Protein AF-A0A453BMF2-F1 (afdb_monomer)

Solvent-accessible surface area (backbone atoms only — not comparable to full-atom values): 14499 Å² total; per-re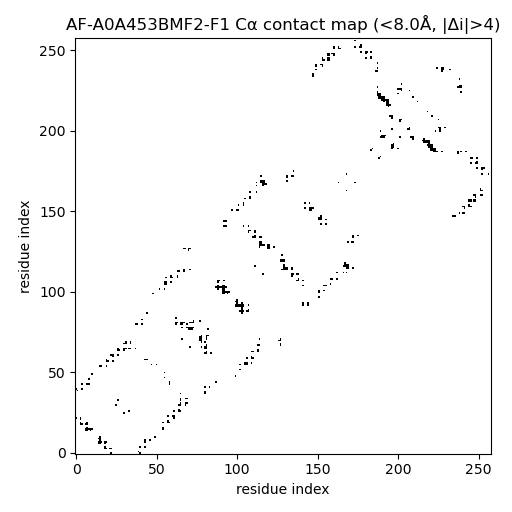sidue (Å²): 107,72,69,42,54,53,34,48,68,62,77,45,68,69,50,21,47,52,30,44,55,53,46,39,53,46,32,75,75,42,25,71,78,41,54,89,50,40,80,69,56,55,61,56,66,78,49,54,88,76,50,54,71,72,50,46,54,48,51,43,47,36,50,42,42,41,12,45,59,56,31,64,40,90,57,103,85,36,24,67,61,35,51,52,52,50,52,53,27,54,54,20,34,68,36,89,51,63,74,41,23,50,53,9,49,57,39,46,53,50,45,30,53,64,33,22,27,54,65,42,69,80,80,48,61,92,72,45,59,57,42,49,68,61,28,50,53,54,48,53,52,49,50,68,62,15,74,71,40,69,68,58,35,31,53,48,29,46,52,50,33,53,48,60,76,74,44,64,58,36,65,73,59,54,53,54,51,45,64,70,50,61,57,47,57,80,66,44,45,39,66,30,60,82,44,36,79,49,76,92,65,62,48,99,87,49,92,80,80,95,71,92,70,87,62,57,59,71,36,60,60,46,76,46,58,67,52,41,68,69,51,78,89,49,80,84,58,71,53,65,86,38,50,66,30,52,51,48,29,45,51,52,48,52,64,71,75,108

Secondary structure (DSSP, 8-state):
-HHHHHHHTS--HHHHHHHHHHHHHHHHHHHHHHGGGHHHHGGGGGGGGG--HHHHHHHHHHHHHHHHHT----STT--HHHHHHHHHHHHHHT-SSHHHHHHHHHHHHHHHHHHSBTTHHHHS-TTS---HHHHHHHHHHHHHHHTT-HHHHHHHHHHHHHHHHH--B-HHHHHHHHHHHTTHHHHHEEEEETTEE-GGG-BTTB-----S-SSGGG--EEE-HHHHHHS---TTSPPGGGHHHHHHHHHHHHHHH-

InterPro domains:
  IPR029448 Fanconi anaemia protein FANCD2 [PF14631] (1-238)
  IPR029448 Fanconi anaemia protein FANCD2 [PTHR32086] (1-254)

Sequence (258 aa):
VGSLITHIGSGVSYEVSSALDIMISLTSNNSEELIPIASHITGILDYLESFHEDNLRKVYEIFCQLALAAGFNTSSGGSSVANELLMVVRKQVSNPDMKYKRMGIIGALRIVSAIADANAAVNYSSSQQPNCEEALGLLNMTVNSCKFVTLPLILLYDELSALFESNVLHSAIIEWVGEHVAEFDTLFLADLEDGQLSEKYLCESIEGELWMNLDGNISPVCVNILPLVSTSQQRSQACLQILPSQFLLLTTVSAIAL

Foldseek 3Di:
DVVLLVQCPVLPQVSVLVSLVVLLVCLVPPLLVCLVVVVVVLVSLVCLLSDDPVSLLSSLSSLLSNQLSQQVDPPPPGRPSNVSLCVQLLVLCLDPDPSSVLSSLSNLLSNLQSQFAPCCVPPDDPSRHRPNVVNCVSLVSNCVSPLQPLPSLLSNLQVLLVSLVVGDGHVVVLVVVLVVLVCLCVQWKAFDDQQHGDPVLADPPDGDDDPPDPPHSVDGIDTSPPSLVVDDDDSNHDHPSNNVSSVSSNVSSVVVVD

Mean predicted aligned error: 6.81 Å

Nearest PDB structures (foldseek):
  8a9k-assembly1_B  TM=8.277E-01  e=2.735E-09  Homo sapiens
  1u6g-assembly1_C  TM=6.482E-01  e=5.155E-01  Homo sapiens
  4k92-assembly2_B  TM=4.847E-01  e=2.132E-01  Homo sapiens
  4zj7-assembly1_A  TM=4.237E-01  e=1.433E+00  Saccharomyces cerevisiae S288C
  3w3v-assembly1_A  TM=3.033E-01  e=1.247E+00  Saccharomyces cerevisiae S288C

Radius of gyration: 21.96 Å; Cα contacts (8 Å, |Δi|>4): 317; chains: 1; bounding box: 60×37×63 Å

Organism: Aegilops tauschii subsp. strangulata (NCBI:txid200361)

Structure (mmCIF, N/CA/C/O backbone):
data_AF-A0A453BMF2-F1
#
_entry.id   AF-A0A453BMF2-F1
#
loop_
_atom_site.group_PDB
_atom_site.id
_atom_site.type_symbol
_atom_site.label_atom_id
_atom_site.label_alt_id
_atom_site.label_comp_id
_atom_site.label_asym_id
_atom_site.label_entity_id
_atom_site.label_seq_id
_atom_site.pdbx_PDB_ins_code
_atom_site.Cartn_x
_atom_site.Cartn_y
_atom_site.Cartn_z
_atom_site.occupancy
_atom_site.B_iso_or_equiv
_atom_site.auth_seq_id
_atom_site.auth_comp_id
_atom_site.auth_asym_id
_atom_site.auth_atom_id
_atom_site.pdbx_PDB_model_num
ATOM 1 N N . VAL A 1 1 ? -16.745 -5.655 23.269 1.00 90.69 1 VAL A N 1
ATOM 2 C CA . VAL A 1 1 ? -15.677 -4.747 22.781 1.00 90.69 1 VAL A CA 1
ATOM 3 C C . VAL A 1 1 ? -14.488 -4.680 23.730 1.00 90.69 1 VAL A C 1
ATOM 5 O O . VAL A 1 1 ? -13.419 -5.083 23.308 1.00 90.69 1 VAL A O 1
ATOM 8 N N . GLY A 1 2 ? -14.648 -4.292 25.004 1.00 92.12 2 GLY A N 1
ATOM 9 C CA . GLY A 1 2 ? -13.516 -4.201 25.949 1.00 92.12 2 GLY A CA 1
ATOM 10 C C . GLY A 1 2 ? -12.630 -5.456 26.031 1.00 92.12 2 GLY A C 1
ATOM 11 O O . GLY A 1 2 ? -11.423 -5.354 25.875 1.00 92.12 2 GLY A O 1
ATOM 12 N N . SER A 1 3 ? -13.225 -6.650 26.157 1.00 94.38 3 SER A N 1
ATOM 13 C CA . SER A 1 3 ? -12.467 -7.918 26.147 1.00 94.38 3 SER A CA 1
ATOM 14 C C . SER A 1 3 ? -11.720 -8.173 24.829 1.00 94.38 3 SER A C 1
ATOM 16 O O . SER A 1 3 ? -10.600 -8.668 24.869 1.00 94.38 3 SER A O 1
ATOM 18 N N . LEU A 1 4 ? -12.274 -7.783 23.673 1.00 95.44 4 LEU A N 1
ATOM 19 C CA . LEU A 1 4 ? -11.562 -7.900 22.395 1.00 95.44 4 LEU A CA 1
ATOM 20 C C . LEU A 1 4 ? -10.347 -6.975 22.356 1.00 95.44 4 LEU A C 1
ATOM 22 O O . LEU A 1 4 ? -9.286 -7.409 21.936 1.00 95.44 4 LEU A O 1
ATOM 26 N N . ILE A 1 5 ? -10.473 -5.740 22.848 1.00 94.19 5 ILE A N 1
ATOM 27 C CA . ILE A 1 5 ? -9.341 -4.804 22.943 1.00 94.19 5 ILE A CA 1
ATOM 28 C C . ILE A 1 5 ? -8.243 -5.385 23.846 1.00 94.19 5 ILE A C 1
ATOM 30 O O . ILE A 1 5 ? -7.068 -5.312 23.501 1.00 94.19 5 ILE A O 1
ATOM 34 N N . THR A 1 6 ? -8.610 -6.029 24.961 1.00 93.75 6 THR A N 1
ATOM 35 C CA . THR A 1 6 ? -7.645 -6.728 25.825 1.00 93.75 6 THR A CA 1
ATOM 36 C C . THR A 1 6 ? -6.911 -7.848 25.084 1.00 93.75 6 THR A C 1
ATOM 38 O O . THR A 1 6 ? -5.693 -7.939 25.193 1.00 93.75 6 THR A O 1
ATOM 41 N N . HIS A 1 7 ? -7.624 -8.660 24.300 1.00 95.12 7 HIS A N 1
ATOM 42 C CA . HIS A 1 7 ? -7.032 -9.727 23.487 1.00 95.12 7 HIS A CA 1
ATOM 43 C C . HIS A 1 7 ? -6.148 -9.181 22.348 1.00 95.12 7 HIS A C 1
ATOM 45 O O . HIS A 1 7 ? -5.089 -9.733 22.065 1.00 95.12 7 HIS A O 1
ATOM 51 N N . ILE A 1 8 ? -6.525 -8.053 21.738 1.00 95.38 8 ILE A N 1
ATOM 52 C CA . ILE A 1 8 ? -5.719 -7.347 20.726 1.00 95.38 8 ILE A CA 1
ATOM 53 C C . ILE A 1 8 ? -4.417 -6.804 21.336 1.00 95.38 8 ILE A C 1
ATOM 55 O O . ILE A 1 8 ? -3.372 -6.836 20.692 1.00 95.38 8 ILE A O 1
ATOM 59 N N . GLY A 1 9 ? -4.460 -6.339 22.585 1.00 91.44 9 GLY A N 1
ATOM 60 C CA . GLY A 1 9 ? -3.291 -5.846 23.315 1.00 91.44 9 GLY A CA 1
ATOM 61 C C . GLY A 1 9 ? -2.454 -6.926 24.009 1.00 91.44 9 GLY A C 1
ATOM 62 O O . GLY A 1 9 ? -1.479 -6.581 24.674 1.00 91.44 9 GLY A O 1
ATOM 63 N N . SER A 1 10 ? -2.805 -8.216 23.904 1.00 92.25 10 SER A N 1
ATOM 64 C CA . SER A 1 10 ? -2.153 -9.277 24.690 1.00 92.25 10 SER A CA 1
ATOM 65 C C . SER A 1 10 ? -0.727 -9.606 24.229 1.00 92.25 10 SER A C 1
ATOM 67 O O . SER A 1 10 ? 0.058 -10.172 24.991 1.00 92.25 10 SER A O 1
ATOM 69 N N . GLY A 1 11 ? -0.388 -9.278 22.977 1.00 89.75 11 GLY A N 1
ATOM 70 C CA . GLY A 1 11 ? 0.888 -9.623 22.342 1.00 89.75 11 GLY A CA 1
ATOM 71 C C . GLY A 1 11 ? 1.002 -11.086 21.890 1.00 89.75 11 GLY A C 1
ATOM 72 O O . GLY A 1 11 ? 2.019 -11.474 21.316 1.00 89.75 11 GLY A O 1
ATOM 73 N N . VAL A 1 12 ? -0.028 -11.910 22.104 1.00 94.06 12 VAL A N 1
ATOM 74 C CA . VAL A 1 12 ? -0.050 -13.317 21.685 1.00 94.06 12 VAL A CA 1
ATOM 75 C C . VAL A 1 12 ? -0.599 -13.418 20.259 1.00 94.06 12 VAL A C 1
ATOM 77 O O . VAL A 1 12 ? -1.787 -13.217 20.030 1.00 94.06 12 VAL A O 1
ATOM 80 N N . SER A 1 13 ? 0.246 -13.756 19.279 1.00 92.25 13 SER A N 1
ATOM 81 C CA . SER A 1 13 ? -0.061 -13.596 17.843 1.00 92.25 13 SER A CA 1
ATOM 82 C C . SER A 1 13 ? -1.411 -14.174 17.387 1.00 92.25 13 SER A C 1
ATOM 84 O O . SER A 1 13 ? -2.128 -13.516 16.634 1.00 92.25 13 SER A O 1
ATOM 86 N N . TYR A 1 14 ? -1.780 -15.380 17.837 1.00 93.81 14 TYR A N 1
ATOM 87 C CA . TYR A 1 14 ? -3.045 -16.020 17.446 1.00 93.81 14 TYR A CA 1
ATOM 88 C C . TYR A 1 14 ? -4.268 -15.379 18.117 1.00 93.81 14 TYR A C 1
ATOM 90 O O . TYR A 1 14 ? -5.331 -15.293 17.504 1.00 93.81 14 TYR A O 1
ATOM 98 N N . GLU A 1 15 ? -4.117 -14.919 19.359 1.00 95.69 15 GLU A N 1
ATOM 99 C CA . GLU A 1 15 ? -5.159 -14.246 20.136 1.00 95.69 15 GLU A CA 1
ATOM 100 C C . GLU A 1 15 ? -5.448 -12.874 19.530 1.00 95.69 15 GLU A C 1
ATOM 102 O O . GLU A 1 15 ? -6.601 -12.563 19.242 1.00 95.69 15 GLU A O 1
ATOM 107 N N . VAL A 1 16 ? -4.385 -12.121 19.225 1.00 96.50 16 VAL A N 1
ATOM 108 C CA . VAL A 1 16 ? -4.459 -10.831 18.533 1.00 96.50 16 VAL A CA 1
ATOM 109 C C . VAL A 1 16 ? -5.153 -10.988 17.182 1.00 96.50 16 VAL A C 1
ATOM 111 O O . VAL A 1 16 ? -6.128 -10.293 16.912 1.00 96.50 16 VAL A O 1
ATOM 114 N N . SER A 1 17 ? -4.692 -11.927 16.348 1.00 96.44 17 SER A N 1
ATOM 115 C CA . SER A 1 17 ? -5.256 -12.135 15.007 1.00 96.44 17 SER A CA 1
ATOM 116 C C . SER A 1 17 ? -6.743 -12.509 15.061 1.00 96.44 17 SER A C 1
ATOM 118 O O . SER A 1 17 ? -7.551 -11.898 14.365 1.00 96.44 17 SER A O 1
ATOM 120 N N . SER A 1 18 ? -7.120 -13.435 15.952 1.00 97.50 18 SER A N 1
ATOM 121 C CA . SER A 1 18 ? -8.516 -13.871 16.109 1.00 97.50 18 SER A CA 1
ATOM 122 C C . SER A 1 18 ? -9.412 -12.755 16.650 1.00 97.50 18 SER A C 1
ATOM 124 O O . SER A 1 18 ? -10.550 -12.595 16.212 1.00 97.50 18 SER A O 1
ATOM 126 N N . ALA A 1 19 ? -8.915 -11.961 17.602 1.00 97.50 19 ALA A N 1
ATOM 127 C CA . ALA A 1 19 ? -9.664 -10.841 18.157 1.00 97.50 19 ALA A CA 1
ATOM 128 C C . ALA A 1 19 ? -9.881 -9.727 17.120 1.00 97.50 19 ALA A C 1
ATOM 130 O O . ALA A 1 19 ? -10.964 -9.139 17.088 1.00 97.50 19 ALA A O 1
ATOM 131 N N . LEU A 1 20 ? -8.896 -9.481 16.248 1.00 97.38 20 LEU A N 1
ATOM 132 C CA . LEU A 1 20 ? -9.032 -8.566 15.114 1.00 97.38 20 LEU A CA 1
ATOM 133 C C . LEU A 1 20 ? -10.058 -9.068 14.090 1.00 97.38 20 LEU A C 1
ATOM 135 O O . LEU A 1 20 ? -10.880 -8.273 13.652 1.00 97.38 20 LEU A O 1
ATOM 139 N N . ASP A 1 21 ? -10.087 -10.366 13.770 1.00 97.75 21 ASP A N 1
ATOM 140 C CA . ASP A 1 21 ? -11.093 -10.934 12.853 1.00 97.75 21 ASP A CA 1
ATOM 141 C C . ASP A 1 21 ? -12.521 -10.770 13.390 1.00 97.75 21 ASP A C 1
ATOM 143 O O . ASP A 1 21 ? -13.439 -10.370 12.667 1.00 97.75 21 ASP A O 1
ATOM 147 N N . ILE A 1 22 ? -12.715 -11.012 14.690 1.00 97.25 22 ILE A N 1
ATOM 148 C CA . ILE A 1 22 ? -14.005 -10.770 15.347 1.00 97.25 22 ILE A CA 1
ATOM 149 C C . ILE A 1 22 ? -14.341 -9.275 15.318 1.00 97.25 22 ILE A C 1
ATOM 151 O O . ILE A 1 22 ? -15.495 -8.912 15.093 1.00 97.25 22 ILE A O 1
ATOM 155 N N . MET A 1 23 ? -13.355 -8.399 15.528 1.00 96.25 23 MET A N 1
ATOM 156 C CA . MET A 1 23 ? -13.572 -6.956 15.498 1.00 96.25 23 MET A CA 1
ATOM 157 C C . MET A 1 23 ? -13.946 -6.450 14.101 1.00 96.25 23 MET A C 1
ATOM 159 O O . MET A 1 23 ? -14.885 -5.667 14.023 1.00 96.25 23 MET A O 1
ATOM 163 N N . ILE A 1 24 ? -13.320 -6.953 13.029 1.00 95.94 24 ILE A N 1
ATOM 164 C CA . ILE A 1 24 ? -13.716 -6.672 11.635 1.00 95.94 24 ILE A CA 1
ATOM 165 C C . ILE A 1 24 ? -15.167 -7.084 11.395 1.00 95.94 24 ILE A C 1
ATOM 167 O O . ILE A 1 24 ? -15.953 -6.317 10.841 1.00 95.94 24 ILE A O 1
ATOM 171 N N . SER A 1 25 ? -15.554 -8.286 11.832 1.00 95.44 25 SER A N 1
ATOM 172 C CA . SER A 1 25 ? -16.937 -8.751 11.694 1.00 95.44 25 SER A CA 1
ATOM 173 C C . SER A 1 25 ? -17.915 -7.854 12.462 1.00 95.44 25 SER A C 1
ATOM 175 O O . SER A 1 25 ? -18.987 -7.517 11.959 1.00 95.44 25 SER A O 1
ATOM 177 N N . LEU A 1 26 ? -17.542 -7.397 13.661 1.00 94.25 26 LEU A N 1
ATOM 178 C CA . LEU A 1 26 ? -18.359 -6.465 14.437 1.00 94.25 26 LEU A CA 1
ATOM 179 C C . LEU A 1 26 ? -18.493 -5.102 13.754 1.00 94.25 26 LEU A C 1
ATOM 181 O O . LEU A 1 26 ? -19.611 -4.595 13.676 1.00 94.25 26 LEU A O 1
ATOM 185 N N . THR A 1 27 ? -17.396 -4.529 13.250 1.00 91.44 27 THR A N 1
ATOM 186 C CA . THR A 1 27 ? -17.417 -3.237 12.552 1.00 91.44 27 THR A CA 1
ATOM 187 C C . THR A 1 27 ? -18.112 -3.314 11.206 1.00 91.44 27 THR A C 1
ATOM 189 O O . THR A 1 27 ? -18.793 -2.367 10.847 1.00 91.44 27 THR A O 1
ATOM 192 N N . SER A 1 28 ? -18.050 -4.439 10.500 1.00 89.38 28 SER A N 1
ATOM 193 C CA . SER A 1 28 ? -18.758 -4.604 9.224 1.00 89.38 28 SER A CA 1
ATOM 194 C C . SER A 1 28 ? -20.276 -4.692 9.415 1.00 89.38 28 SER A C 1
ATOM 196 O O . SER A 1 28 ? -21.030 -4.183 8.595 1.00 89.38 28 SER A O 1
ATOM 198 N N . ASN A 1 29 ? -20.730 -5.329 10.500 1.00 89.12 29 ASN A N 1
ATOM 199 C CA . ASN A 1 29 ? -22.151 -5.619 10.714 1.00 89.12 29 ASN A CA 1
ATOM 200 C C . ASN A 1 29 ? -22.881 -4.591 11.596 1.00 89.12 29 ASN A C 1
ATOM 202 O O . ASN A 1 29 ? -24.094 -4.461 11.483 1.00 89.12 29 ASN A O 1
ATOM 206 N N . ASN A 1 30 ? -22.176 -3.890 12.492 1.00 88.50 30 ASN A N 1
ATOM 207 C CA . ASN A 1 30 ? -22.790 -3.033 13.520 1.00 88.50 30 ASN A CA 1
ATOM 208 C C . ASN A 1 30 ? -22.038 -1.699 13.681 1.00 88.50 30 ASN A C 1
ATOM 210 O O . ASN A 1 30 ? -21.912 -1.182 14.791 1.00 88.50 30 ASN A O 1
ATOM 214 N N . SER A 1 31 ? -21.477 -1.157 12.596 1.00 84.06 31 SER A N 1
ATOM 215 C CA . SER A 1 31 ? -20.621 0.037 12.645 1.00 84.06 31 SER A CA 1
ATOM 216 C C . SER A 1 31 ? -21.276 1.234 13.345 1.00 84.06 31 SER A C 1
ATOM 218 O O . SER A 1 31 ? -20.621 1.876 14.164 1.00 84.06 31 SER A O 1
ATOM 220 N N . GLU A 1 32 ? -22.563 1.496 13.093 1.00 84.00 32 GLU A N 1
ATOM 221 C CA . GLU A 1 32 ? -23.316 2.600 13.709 1.00 84.00 32 GLU A CA 1
ATOM 222 C C . GLU A 1 32 ? -23.396 2.481 15.239 1.00 84.00 32 GLU A C 1
ATOM 224 O O . GLU A 1 32 ? -23.229 3.470 15.955 1.00 84.00 32 GLU A O 1
ATOM 229 N N . GLU A 1 33 ? -23.570 1.263 15.759 1.00 89.19 33 GLU A N 1
ATOM 230 C CA . GLU A 1 33 ? -23.621 0.990 17.202 1.00 89.19 33 GLU A CA 1
ATOM 231 C C . GLU A 1 33 ? -22.254 1.139 17.880 1.00 89.19 33 GLU A C 1
ATOM 233 O O . GLU A 1 33 ? -22.168 1.339 19.095 1.00 89.19 33 GLU A O 1
ATOM 238 N N . LEU A 1 34 ? -21.170 1.052 17.105 1.00 89.75 34 LEU A N 1
ATOM 239 C CA . LEU A 1 34 ? -19.804 1.189 17.602 1.00 89.75 34 LEU A CA 1
ATOM 240 C C . LEU A 1 34 ? -19.325 2.646 17.636 1.00 89.75 34 LEU A C 1
ATOM 242 O O . LEU A 1 34 ? -18.386 2.941 18.376 1.00 89.75 34 LEU A O 1
ATOM 246 N N . ILE A 1 35 ? -19.979 3.569 16.917 1.00 86.38 35 ILE A N 1
ATOM 247 C CA . ILE A 1 35 ? -19.622 5.002 16.900 1.00 86.38 35 ILE A CA 1
ATOM 248 C C . ILE A 1 35 ? -19.556 5.602 18.319 1.00 86.38 35 ILE A C 1
ATOM 250 O O . ILE A 1 35 ? -18.535 6.216 18.644 1.00 86.38 35 ILE A O 1
ATOM 254 N N . PRO A 1 36 ? -20.551 5.406 19.215 1.00 88.31 36 PRO A N 1
ATOM 255 C CA . PRO A 1 36 ? -20.526 5.998 20.557 1.00 88.31 36 PRO A CA 1
ATOM 256 C C . PRO A 1 36 ? -19.359 5.523 21.432 1.00 88.31 36 PRO A C 1
ATOM 258 O O . PRO A 1 36 ? -18.987 6.203 22.387 1.00 88.31 36 PRO A O 1
ATOM 261 N N . ILE A 1 37 ? -18.785 4.356 21.125 1.00 88.12 37 ILE A N 1
ATOM 262 C CA . ILE A 1 37 ? -17.662 3.764 21.863 1.00 88.12 37 ILE A CA 1
ATOM 263 C C . ILE A 1 37 ? -16.352 3.790 21.073 1.00 88.12 37 ILE A C 1
ATOM 265 O O . ILE A 1 37 ? -15.358 3.230 21.535 1.00 88.12 37 ILE A O 1
ATOM 269 N N . ALA A 1 38 ? -16.313 4.448 19.913 1.00 87.25 38 ALA A N 1
ATOM 270 C CA . ALA A 1 38 ? -15.151 4.426 19.034 1.00 87.25 38 ALA A CA 1
ATOM 271 C C . ALA A 1 38 ? -13.889 4.999 19.701 1.00 87.25 38 ALA A C 1
ATOM 273 O O . ALA A 1 38 ? -12.803 4.481 19.473 1.00 87.25 38 ALA A O 1
ATOM 274 N N . SER A 1 39 ? -14.031 5.961 20.619 1.00 85.31 39 SER A N 1
ATOM 275 C CA . SER A 1 39 ? -12.924 6.483 21.440 1.00 85.31 39 SER A CA 1
ATOM 276 C C . SER A 1 39 ? -12.250 5.435 22.334 1.00 85.31 39 SER A C 1
ATOM 278 O O . SER A 1 39 ? -11.101 5.599 22.724 1.00 85.31 39 SER A O 1
ATOM 280 N N . HIS A 1 40 ? -12.945 4.348 22.680 1.00 86.12 40 HIS A N 1
ATOM 281 C CA . HIS A 1 40 ? -12.334 3.227 23.398 1.00 86.12 40 HIS A CA 1
ATOM 282 C C . HIS A 1 40 ? -11.577 2.308 22.435 1.00 86.12 40 HIS A C 1
ATOM 284 O O . HIS A 1 40 ? -10.589 1.692 22.823 1.00 86.12 40 HIS A O 1
ATOM 290 N N . ILE A 1 41 ? -12.035 2.213 21.183 1.00 90.69 41 ILE A N 1
ATOM 291 C CA . ILE A 1 41 ? -11.408 1.408 20.130 1.00 90.69 41 ILE A CA 1
ATOM 292 C C . ILE A 1 41 ? -10.126 2.089 19.635 1.00 90.69 41 ILE A C 1
ATOM 294 O O . ILE A 1 41 ? -9.157 1.393 19.341 1.00 90.69 41 ILE A O 1
ATOM 298 N N . THR A 1 42 ? -10.067 3.427 19.609 1.00 88.56 42 THR A N 1
ATOM 299 C CA . THR A 1 42 ? -8.892 4.185 19.137 1.00 88.56 42 THR A CA 1
ATOM 300 C C . THR A 1 42 ? -7.616 3.916 19.930 1.00 88.56 42 THR A C 1
ATOM 302 O O . THR A 1 42 ? -6.537 3.990 19.349 1.00 88.56 42 THR A O 1
ATOM 305 N N . GLY A 1 43 ? -7.715 3.440 21.177 1.00 88.50 43 GLY A N 1
ATOM 306 C CA . GLY A 1 43 ? -6.562 2.938 21.937 1.00 88.50 43 GLY A CA 1
ATOM 307 C C . GLY A 1 43 ? -5.810 1.777 21.264 1.00 88.50 43 GLY A C 1
ATOM 308 O O . GLY A 1 43 ? -4.652 1.531 21.583 1.00 88.50 43 GLY A O 1
ATOM 309 N N . ILE A 1 44 ? -6.410 1.082 20.287 1.00 93.38 44 ILE A N 1
ATOM 310 C CA . ILE A 1 44 ? -5.707 0.070 19.478 1.00 93.38 44 ILE A CA 1
ATOM 311 C C . ILE A 1 44 ? -4.561 0.696 18.662 1.00 93.38 44 ILE A C 1
ATOM 313 O O . ILE A 1 44 ? -3.547 0.035 18.428 1.00 93.38 44 ILE A O 1
ATOM 317 N N . LEU A 1 45 ? -4.689 1.966 18.252 1.00 93.12 45 LEU A N 1
ATOM 318 C CA . LEU A 1 45 ? -3.675 2.662 17.451 1.00 93.12 45 LEU A CA 1
ATOM 319 C C . LEU A 1 45 ? -2.337 2.811 18.196 1.00 93.12 45 LEU A C 1
ATOM 321 O O . LEU A 1 45 ? -1.286 2.858 17.556 1.00 93.12 45 LEU A O 1
ATOM 325 N N . ASP A 1 46 ? -2.354 2.799 19.531 1.00 90.50 46 ASP A N 1
ATOM 326 C CA . ASP A 1 46 ? -1.144 2.867 20.357 1.00 90.50 46 ASP A CA 1
ATOM 327 C C . ASP A 1 46 ? -0.309 1.576 20.289 1.00 90.50 46 ASP A C 1
ATOM 329 O O . ASP A 1 46 ? 0.891 1.590 20.564 1.00 90.50 46 ASP A O 1
ATOM 333 N N . TYR A 1 47 ? -0.911 0.456 19.871 1.00 90.69 47 TYR A N 1
ATOM 334 C CA . TYR A 1 47 ? -0.242 -0.844 19.774 1.00 90.69 47 TYR A CA 1
ATOM 335 C C . TYR A 1 47 ? 0.281 -1.173 18.372 1.00 90.69 47 TYR A C 1
ATOM 337 O O . TYR A 1 47 ? 0.889 -2.233 18.202 1.00 90.69 47 TYR A O 1
ATOM 345 N N . LEU A 1 48 ? 0.092 -0.293 17.375 1.00 94.06 48 LEU A N 1
ATOM 346 C CA . LEU A 1 48 ? 0.425 -0.573 15.967 1.00 94.06 48 LEU A CA 1
ATOM 347 C C . LEU A 1 48 ? 1.853 -1.096 15.784 1.00 94.06 48 LEU A C 1
ATOM 349 O O . LEU A 1 48 ? 2.092 -2.005 14.998 1.00 94.06 48 LEU A O 1
ATOM 353 N N . GLU A 1 49 ? 2.808 -0.563 16.542 1.00 93.00 49 GLU A N 1
ATOM 354 C CA . GLU A 1 49 ? 4.211 -0.969 16.466 1.00 93.00 49 GLU A CA 1
ATOM 355 C C . GLU A 1 49 ? 4.488 -2.433 16.825 1.00 93.00 49 GLU A C 1
ATOM 357 O O . GLU A 1 49 ? 5.554 -2.944 16.470 1.00 93.00 49 GLU A O 1
ATOM 362 N N . SER A 1 50 ? 3.578 -3.074 17.560 1.00 91.88 50 SER A N 1
ATOM 363 C CA . SER A 1 50 ? 3.704 -4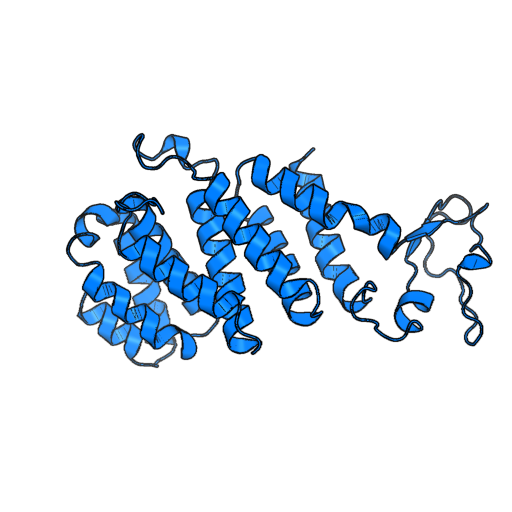.465 18.000 1.00 91.88 50 SER A CA 1
ATOM 364 C C . SER A 1 50 ? 3.103 -5.463 17.008 1.00 91.88 50 SER A C 1
ATOM 366 O O . SER A 1 50 ? 3.324 -6.667 17.137 1.00 91.88 50 SER A O 1
ATOM 368 N N . PHE A 1 51 ? 2.356 -4.983 16.010 1.00 94.38 51 PHE A N 1
ATOM 369 C CA . PHE A 1 51 ? 1.644 -5.841 15.074 1.00 94.38 51 PHE A CA 1
ATOM 370 C C . PHE A 1 51 ? 2.490 -6.219 13.859 1.00 94.38 51 PHE A C 1
ATOM 372 O O . PHE A 1 51 ? 3.230 -5.415 13.295 1.00 94.38 51 PHE A O 1
ATOM 379 N N . HIS A 1 52 ? 2.316 -7.466 13.419 1.00 91.88 52 HIS A N 1
ATOM 380 C CA . HIS A 1 52 ? 2.736 -7.909 12.093 1.00 91.88 52 HIS A CA 1
ATOM 381 C C . HIS A 1 52 ? 1.845 -7.290 11.008 1.00 91.88 52 HIS A C 1
ATOM 383 O O . HIS A 1 52 ? 0.731 -6.845 11.285 1.00 91.88 52 HIS A O 1
ATOM 389 N N . GLU A 1 53 ? 2.316 -7.306 9.762 1.00 92.38 53 GLU A N 1
ATOM 390 C CA . GLU A 1 53 ? 1.656 -6.645 8.628 1.00 92.38 53 GLU A CA 1
ATOM 391 C C . GLU A 1 53 ? 0.212 -7.110 8.399 1.00 92.38 53 GLU A C 1
ATOM 393 O O . GLU A 1 53 ? -0.662 -6.280 8.157 1.00 92.38 53 GLU A O 1
ATOM 398 N N . ASP A 1 54 ? -0.077 -8.401 8.565 1.00 94.06 54 ASP A N 1
ATOM 399 C CA . ASP A 1 54 ? -1.444 -8.922 8.432 1.00 94.06 54 ASP A CA 1
ATOM 400 C C . ASP A 1 54 ? -2.387 -8.319 9.477 1.00 94.06 54 ASP A C 1
ATOM 402 O O . ASP A 1 54 ? -3.499 -7.900 9.162 1.00 94.06 54 ASP A O 1
ATOM 406 N N . ASN A 1 55 ? -1.921 -8.196 10.720 1.00 96.25 55 ASN A N 1
ATOM 407 C CA . ASN A 1 55 ? -2.693 -7.575 11.791 1.00 96.25 55 ASN A CA 1
ATOM 408 C C . ASN A 1 55 ? -2.794 -6.054 11.605 1.00 96.25 55 ASN A C 1
ATOM 410 O O . ASN A 1 55 ? -3.842 -5.486 11.895 1.00 96.25 55 ASN A O 1
ATOM 414 N N . LEU A 1 56 ? -1.763 -5.392 11.066 1.00 96.31 56 LEU A N 1
ATOM 415 C CA . LEU A 1 56 ? -1.833 -3.973 10.697 1.00 96.31 56 LEU A CA 1
ATOM 416 C C . LEU A 1 56 ? -2.933 -3.719 9.664 1.00 96.31 56 LEU A C 1
ATOM 418 O O . LEU A 1 56 ? -3.754 -2.826 9.859 1.00 96.31 56 LEU A O 1
ATOM 422 N N . ARG A 1 57 ? -2.994 -4.537 8.605 1.00 96.38 57 ARG A N 1
ATOM 423 C CA . ARG A 1 57 ? -4.051 -4.466 7.584 1.00 96.38 57 ARG A CA 1
ATOM 424 C C . ARG A 1 57 ? -5.441 -4.578 8.213 1.00 96.38 57 ARG A C 1
ATOM 426 O O . ARG A 1 57 ? -6.295 -3.742 7.923 1.00 96.38 57 ARG A O 1
ATOM 433 N N . LYS A 1 58 ? -5.633 -5.533 9.131 1.00 97.12 58 LYS A N 1
ATOM 434 C CA . LYS A 1 58 ? -6.888 -5.706 9.883 1.00 97.12 58 LYS A CA 1
ATOM 435 C C . LYS A 1 58 ? -7.232 -4.488 10.744 1.00 97.12 58 LYS A C 1
ATOM 437 O O . LYS A 1 58 ? -8.371 -4.033 10.740 1.00 97.12 58 LYS A O 1
ATOM 442 N N . VAL A 1 59 ? -6.255 -3.929 11.459 1.00 97.19 59 VAL A N 1
ATOM 443 C CA . VAL A 1 59 ? -6.461 -2.726 12.281 1.00 97.19 59 VAL A CA 1
ATOM 444 C C . VAL A 1 59 ? -6.890 -1.545 11.412 1.00 97.19 59 VAL A C 1
ATOM 446 O O . VAL A 1 59 ? -7.898 -0.906 11.709 1.00 97.19 59 VAL A O 1
ATOM 449 N N . TYR A 1 60 ? -6.181 -1.270 10.316 1.00 97.12 60 TYR A N 1
ATOM 450 C CA . TYR A 1 60 ? -6.563 -0.183 9.415 1.00 97.12 60 TYR A CA 1
ATOM 451 C C . TYR A 1 60 ? -7.949 -0.403 8.796 1.00 97.12 60 TYR A C 1
ATOM 453 O O . TYR A 1 60 ? -8.687 0.564 8.635 1.00 97.12 60 TYR A O 1
ATOM 461 N N . GLU A 1 61 ? -8.340 -1.647 8.508 1.00 95.06 61 GLU A N 1
ATOM 462 C CA . GLU A 1 61 ? -9.688 -1.989 8.037 1.00 95.06 61 GLU A CA 1
ATOM 463 C C . GLU A 1 61 ? -10.778 -1.616 9.044 1.00 95.06 61 GLU A C 1
ATOM 465 O O . GLU A 1 61 ? -11.710 -0.894 8.694 1.00 95.06 61 GLU A O 1
ATOM 470 N N . ILE A 1 62 ? -10.617 -2.036 10.304 1.00 95.06 62 ILE A N 1
ATOM 471 C CA . ILE A 1 62 ? -11.522 -1.711 11.419 1.00 95.06 62 ILE A CA 1
ATOM 472 C C . ILE A 1 62 ? -11.721 -0.195 11.505 1.00 95.06 62 ILE A C 1
ATOM 474 O O . ILE A 1 62 ? -12.852 0.294 11.559 1.00 95.06 62 ILE A O 1
ATOM 478 N N . PHE A 1 63 ? -10.625 0.568 11.479 1.00 94.56 63 PHE A N 1
ATOM 479 C CA . PHE A 1 63 ? -10.695 2.024 11.577 1.00 94.56 63 PHE A CA 1
ATOM 480 C C . PHE A 1 63 ? -11.289 2.684 10.335 1.00 94.56 63 PHE A C 1
ATOM 482 O O . PHE A 1 63 ? -12.026 3.656 10.483 1.00 94.56 63 PHE A O 1
ATOM 489 N N . CYS A 1 64 ? -11.038 2.160 9.133 1.00 92.19 64 CYS A N 1
ATOM 490 C CA . CYS A 1 64 ? -11.685 2.653 7.918 1.00 92.19 64 CYS A CA 1
ATOM 491 C C . CYS A 1 64 ? -13.203 2.446 7.977 1.00 92.19 64 CYS A C 1
ATOM 493 O O . CYS A 1 64 ? -13.950 3.380 7.701 1.00 92.19 64 CYS A O 1
ATOM 495 N N . GLN A 1 65 ? -13.669 1.271 8.409 1.00 90.88 65 GLN A N 1
ATOM 496 C CA . GLN A 1 65 ? -15.100 0.979 8.551 1.00 90.88 65 GLN A CA 1
ATOM 497 C C . GLN A 1 65 ? -15.774 1.891 9.586 1.00 90.88 65 GLN A C 1
ATOM 499 O O . GLN A 1 65 ? -16.832 2.461 9.318 1.00 90.88 65 GLN A O 1
ATOM 504 N N . LEU A 1 66 ? -15.140 2.093 10.746 1.00 90.31 66 LEU A N 1
ATOM 505 C CA . LEU A 1 66 ? -15.636 3.022 11.768 1.00 90.31 66 LEU A CA 1
ATOM 506 C C . LEU A 1 66 ? -15.655 4.471 11.271 1.00 90.31 66 LEU A C 1
ATOM 508 O O . LEU A 1 66 ? -16.619 5.199 11.508 1.00 90.31 66 LEU A O 1
ATOM 512 N N . ALA A 1 67 ? -14.602 4.897 10.574 1.00 89.25 67 ALA A N 1
ATOM 513 C CA . ALA A 1 67 ? -14.495 6.244 10.034 1.00 89.25 67 ALA A CA 1
ATOM 514 C C . ALA A 1 67 ? -15.545 6.511 8.940 1.00 89.25 67 A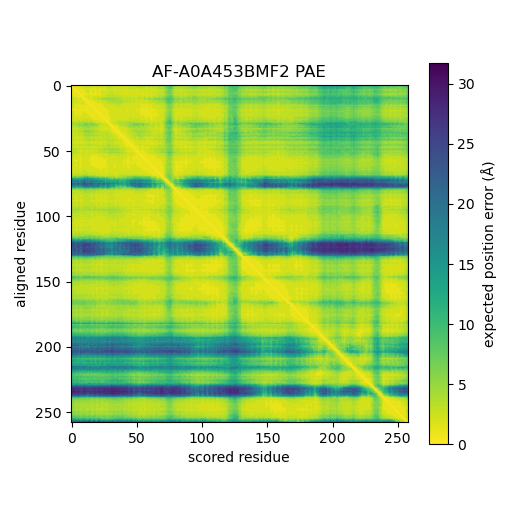LA A C 1
ATOM 516 O O . ALA A 1 67 ? -16.151 7.581 8.940 1.00 89.25 67 ALA A O 1
ATOM 517 N N . LEU A 1 68 ? -15.809 5.535 8.061 1.00 86.31 68 LEU A N 1
ATOM 518 C CA . LEU A 1 68 ? -16.871 5.593 7.050 1.00 86.31 68 LEU A CA 1
ATOM 519 C C . LEU A 1 68 ? -18.268 5.655 7.677 1.00 86.31 68 LEU A C 1
ATOM 521 O O . LEU A 1 68 ? -19.093 6.473 7.268 1.00 86.31 68 LEU A O 1
ATOM 525 N N . ALA A 1 69 ? -18.536 4.837 8.696 1.00 84.75 69 ALA A N 1
ATOM 526 C CA . ALA A 1 69 ? -19.816 4.850 9.401 1.00 84.75 69 ALA A CA 1
ATOM 527 C C . ALA A 1 69 ? -20.069 6.170 10.141 1.00 84.75 69 ALA A C 1
ATOM 529 O O . ALA A 1 69 ? -21.187 6.673 10.159 1.00 84.75 69 ALA A O 1
ATOM 530 N N . ALA A 1 70 ? -19.016 6.776 10.688 1.00 83.00 70 ALA A N 1
ATOM 531 C CA . ALA A 1 70 ? -19.079 8.079 11.341 1.00 83.00 70 ALA A CA 1
ATOM 532 C C . ALA A 1 70 ? -19.114 9.276 10.364 1.00 83.00 70 ALA A C 1
ATOM 534 O O . ALA A 1 70 ? -19.076 10.420 10.816 1.00 83.00 70 ALA A O 1
ATOM 535 N N . GLY A 1 71 ? -19.172 9.037 9.048 1.00 76.81 71 GLY A N 1
ATOM 536 C CA . GLY A 1 71 ? -19.126 10.076 8.019 1.00 76.81 71 GLY A CA 1
ATOM 537 C C . GLY A 1 71 ? -17.701 10.575 7.791 1.00 76.81 71 GLY A C 1
ATOM 538 O O . GLY A 1 71 ? -17.288 11.588 8.360 1.00 76.81 71 GLY A O 1
ATOM 539 N N . PHE A 1 72 ? -16.945 9.855 6.957 1.00 72.75 72 PHE A N 1
ATOM 540 C CA . PHE A 1 72 ? -15.549 10.168 6.642 1.00 72.75 72 PHE A CA 1
ATOM 541 C C . PHE A 1 72 ? -15.445 11.546 5.971 1.00 72.75 72 PHE A C 1
ATOM 543 O O . PHE A 1 72 ? -15.635 11.701 4.767 1.00 72.75 72 PHE A O 1
ATOM 550 N N . ASN A 1 73 ? -15.153 12.570 6.766 1.00 66.38 73 ASN A N 1
ATOM 551 C CA . ASN A 1 73 ? -15.022 13.954 6.334 1.00 66.38 73 ASN A CA 1
ATOM 552 C C . ASN A 1 73 ? -13.850 14.581 7.093 1.00 66.38 73 ASN A C 1
ATOM 554 O O . ASN A 1 73 ? -13.719 14.377 8.297 1.00 66.38 73 ASN A O 1
ATOM 558 N N . THR A 1 74 ? -12.999 15.320 6.389 1.00 59.91 74 THR A N 1
ATOM 559 C CA . THR A 1 74 ? -11.783 15.954 6.922 1.00 59.91 74 THR A CA 1
ATOM 560 C C . THR A 1 74 ? -11.954 17.449 7.204 1.00 59.91 74 THR A C 1
ATOM 562 O O . THR A 1 74 ? -11.039 18.099 7.710 1.00 59.91 74 THR A O 1
ATOM 565 N N . SER A 1 75 ? -13.136 18.011 6.924 1.00 60.75 75 SER A N 1
ATOM 566 C CA . SER A 1 75 ? -13.498 19.380 7.316 1.00 60.75 75 SER A CA 1
ATOM 567 C C . SER A 1 75 ? -13.662 19.517 8.839 1.00 60.75 75 SER A C 1
ATOM 569 O O . SER A 1 75 ? -13.710 18.529 9.569 1.00 60.75 75 SER A O 1
ATOM 571 N N . SER A 1 76 ? -13.778 20.749 9.354 1.00 48.81 76 SER A N 1
ATOM 572 C CA . SER A 1 76 ? -13.781 21.038 10.803 1.00 48.81 76 SER A CA 1
ATOM 573 C C . SER A 1 76 ? -14.947 20.429 11.608 1.00 48.81 76 SER A C 1
ATOM 575 O O . SER A 1 76 ? -15.012 20.643 12.815 1.00 48.81 76 SER A O 1
ATOM 577 N N . GLY A 1 77 ? -15.868 19.701 10.964 1.00 53.47 77 GLY A N 1
ATOM 578 C CA . GLY A 1 77 ? -16.929 18.896 11.586 1.00 53.47 77 GLY A CA 1
ATOM 579 C C . GLY A 1 77 ? -16.791 17.383 11.352 1.00 53.47 77 GLY A C 1
ATOM 580 O O . GLY A 1 77 ? -17.772 16.661 11.495 1.00 53.47 77 GLY A O 1
ATOM 581 N N . GLY A 1 78 ? -15.612 16.920 10.933 1.00 62.09 78 GLY A N 1
ATOM 582 C CA . GLY A 1 78 ? -15.312 15.530 10.599 1.00 62.09 78 GLY A CA 1
ATOM 583 C C . GLY A 1 78 ? -15.320 14.549 11.773 1.00 62.09 78 GLY A C 1
ATOM 584 O O . GLY A 1 78 ? -15.171 14.939 12.932 1.00 62.09 78 GLY A O 1
ATOM 585 N N . SER A 1 79 ? -15.436 13.254 11.463 1.00 75.75 79 SER A N 1
ATOM 586 C CA . SER A 1 79 ? -15.344 12.171 12.450 1.00 75.75 79 SER A CA 1
ATOM 587 C C . SER A 1 79 ? -14.014 12.210 13.216 1.00 75.75 79 SER A C 1
ATOM 589 O O . SER A 1 79 ? -12.936 12.254 12.615 1.00 75.75 79 SER A O 1
ATOM 591 N N . SER A 1 80 ? -14.070 12.140 14.552 1.00 84.19 80 SER A N 1
ATOM 592 C CA . SER A 1 80 ? -12.868 12.079 15.400 1.00 84.19 80 SER A CA 1
ATOM 593 C C . SER A 1 80 ? -11.996 10.866 15.067 1.00 84.19 80 SER A C 1
ATOM 595 O O . SER A 1 80 ? -10.776 10.980 15.027 1.00 84.19 80 SER A O 1
ATOM 597 N N . VAL A 1 81 ? -12.624 9.735 14.731 1.00 88.56 81 VAL A N 1
ATOM 598 C CA . VAL A 1 81 ? -11.944 8.488 14.351 1.00 88.56 81 VAL A CA 1
ATOM 599 C C . VAL A 1 81 ? -11.193 8.652 13.030 1.00 88.56 81 VAL A C 1
ATOM 601 O O . VAL A 1 81 ? -10.042 8.235 12.923 1.00 88.56 81 VAL A O 1
ATOM 604 N N . ALA A 1 82 ? -11.818 9.294 12.036 1.00 88.50 82 ALA A N 1
ATOM 605 C CA . ALA A 1 82 ? -11.183 9.563 10.746 1.00 88.50 82 ALA A CA 1
ATOM 606 C C . ALA A 1 82 ? -9.956 10.473 10.912 1.00 88.50 82 ALA A C 1
ATOM 608 O O . ALA A 1 82 ? -8.890 10.198 10.360 1.00 88.50 82 ALA A O 1
ATOM 609 N N . ASN A 1 83 ? -10.091 11.526 11.723 1.00 88.94 83 ASN A N 1
ATOM 610 C CA . ASN A 1 83 ? -9.013 12.473 11.996 1.00 88.94 83 ASN A CA 1
ATOM 611 C C . ASN A 1 83 ? -7.829 11.823 12.725 1.00 88.94 83 ASN A C 1
ATOM 613 O O . ASN A 1 83 ? -6.682 12.052 12.341 1.00 88.94 83 ASN A O 1
ATOM 617 N N . GLU A 1 84 ? -8.086 10.998 13.744 1.00 91.81 84 GLU A N 1
ATOM 618 C CA . GLU A 1 84 ? -7.040 10.257 14.459 1.00 91.81 84 GLU A CA 1
ATOM 619 C C . GLU A 1 84 ? -6.317 9.270 13.536 1.00 91.81 84 GLU A C 1
ATOM 621 O O . GLU A 1 84 ? -5.084 9.274 13.471 1.00 91.81 84 GLU A O 1
ATOM 626 N N . LEU A 1 85 ? -7.069 8.489 12.753 1.00 93.81 85 LEU A N 1
ATOM 627 C CA . LEU A 1 85 ? -6.509 7.548 11.785 1.00 93.81 85 LEU A CA 1
ATOM 628 C C . LEU A 1 85 ? -5.611 8.259 10.759 1.00 93.81 85 LEU A C 1
ATOM 630 O O . LEU A 1 85 ? -4.460 7.862 10.556 1.00 93.81 85 LEU A O 1
ATOM 634 N N . LEU A 1 86 ? -6.106 9.337 10.144 1.00 93.06 86 LEU A N 1
ATOM 635 C CA . LEU A 1 86 ? -5.344 10.128 9.176 1.00 93.06 86 LEU A CA 1
ATOM 636 C C . LEU A 1 86 ? -4.101 10.753 9.810 1.00 93.06 86 LEU A C 1
ATOM 638 O O . LEU A 1 86 ? -3.040 10.764 9.187 1.00 93.06 86 LEU A O 1
ATOM 642 N N . MET A 1 87 ? -4.196 11.253 11.045 1.00 94.12 87 MET A N 1
ATOM 643 C CA . MET A 1 87 ? -3.052 11.821 11.759 1.00 94.12 87 MET A CA 1
ATOM 644 C C . MET A 1 87 ? -1.950 10.776 11.968 1.00 94.12 87 MET A C 1
ATOM 646 O O . MET A 1 87 ? -0.781 11.049 11.677 1.00 94.12 87 MET A O 1
ATOM 650 N N . VAL A 1 88 ? -2.316 9.576 12.427 1.00 96.19 88 VAL A N 1
ATOM 651 C CA . VAL A 1 88 ? -1.376 8.468 12.645 1.00 96.19 88 VAL A CA 1
ATOM 652 C C . VAL A 1 88 ? -0.725 8.040 11.331 1.00 96.19 88 VAL A C 1
ATOM 654 O O . VAL A 1 88 ? 0.505 8.000 11.245 1.00 96.19 88 VAL A O 1
ATOM 657 N N . VAL A 1 89 ? -1.521 7.799 10.287 1.00 97.56 89 VAL A N 1
ATOM 658 C CA . VAL A 1 89 ? -1.015 7.363 8.977 1.00 97.56 89 VAL A CA 1
ATOM 659 C C . VAL A 1 89 ? -0.113 8.424 8.349 1.00 97.56 89 VAL A C 1
ATOM 661 O O . VAL A 1 89 ? 0.988 8.105 7.904 1.00 97.56 89 VAL A O 1
ATOM 664 N N . ARG A 1 90 ? -0.495 9.708 8.380 1.00 96.88 90 ARG A N 1
ATOM 665 C CA . ARG A 1 90 ? 0.340 10.793 7.836 1.00 96.88 90 ARG A CA 1
ATOM 666 C C . ARG A 1 90 ? 1.682 10.905 8.561 1.00 96.88 90 ARG A C 1
ATOM 668 O O . ARG A 1 90 ? 2.721 11.096 7.918 1.00 96.88 90 ARG A O 1
ATOM 675 N N . LYS A 1 91 ? 1.679 10.742 9.889 1.00 97.19 91 LYS A N 1
ATOM 676 C CA . LYS A 1 91 ? 2.899 10.721 10.707 1.00 97.19 91 LYS A CA 1
ATOM 677 C C . LYS A 1 91 ? 3.797 9.535 10.342 1.00 97.19 91 LYS A C 1
ATOM 679 O O . LYS A 1 91 ? 5.008 9.707 10.239 1.00 97.19 91 LYS A O 1
ATOM 684 N N . GLN A 1 92 ? 3.213 8.359 10.124 1.00 97.44 92 GLN A N 1
ATOM 685 C CA . GLN A 1 92 ? 3.928 7.141 9.735 1.00 97.44 92 GLN A CA 1
ATOM 686 C C . GLN A 1 92 ? 4.525 7.239 8.326 1.00 97.44 92 GLN A C 1
ATOM 688 O O . GLN A 1 92 ? 5.717 6.996 8.156 1.00 97.44 92 GLN A O 1
ATOM 693 N N . VAL A 1 93 ? 3.745 7.689 7.336 1.00 97.19 93 VAL A N 1
ATOM 694 C CA . VAL A 1 93 ? 4.203 7.901 5.949 1.00 97.19 93 VAL A CA 1
ATOM 695 C C . VAL A 1 93 ? 5.380 8.872 5.896 1.00 97.19 93 VAL A C 1
ATOM 697 O O . VAL A 1 93 ? 6.328 8.658 5.143 1.00 97.19 93 VAL A O 1
ATOM 700 N N . SER A 1 94 ? 5.345 9.936 6.698 1.00 95.81 94 SER A N 1
ATOM 701 C CA . SER A 1 94 ? 6.396 10.964 6.722 1.00 95.81 94 SER A CA 1
ATOM 702 C C . SER A 1 94 ? 7.636 10.557 7.526 1.00 95.81 94 SER A C 1
ATOM 704 O O . SER A 1 94 ? 8.628 11.285 7.540 1.00 95.81 94 SER A O 1
ATOM 706 N N . ASN A 1 95 ? 7.601 9.415 8.213 1.00 96.38 95 ASN A N 1
ATOM 707 C CA . ASN A 1 95 ? 8.695 8.971 9.064 1.00 96.38 95 ASN A CA 1
ATOM 708 C C . ASN A 1 95 ? 9.868 8.444 8.210 1.00 96.38 95 ASN A C 1
ATOM 710 O O . ASN A 1 95 ? 9.635 7.678 7.275 1.00 96.38 95 ASN A O 1
ATOM 714 N N . PRO A 1 96 ? 11.126 8.833 8.487 1.00 93.62 96 PRO A N 1
ATOM 715 C CA . PRO A 1 96 ? 12.279 8.337 7.735 1.00 93.62 96 PRO A CA 1
ATOM 716 C C . PRO A 1 96 ? 12.594 6.854 7.983 1.00 93.62 96 PRO A C 1
ATOM 718 O O . PRO A 1 96 ? 13.210 6.222 7.128 1.00 93.62 96 PRO A O 1
ATOM 721 N N . ASP A 1 97 ? 12.199 6.298 9.129 1.00 95.62 97 ASP A N 1
ATOM 722 C CA . ASP A 1 97 ? 12.438 4.895 9.460 1.00 95.62 97 ASP A CA 1
ATOM 723 C C . ASP A 1 97 ? 11.451 3.991 8.703 1.00 95.62 97 ASP A C 1
ATOM 725 O O . ASP A 1 97 ? 10.227 4.165 8.749 1.00 95.62 97 ASP A O 1
ATOM 729 N N . MET A 1 98 ? 12.015 3.008 7.992 1.00 94.38 98 MET A N 1
ATOM 730 C CA . MET A 1 98 ? 11.296 2.073 7.131 1.00 94.38 98 MET A CA 1
ATOM 731 C C . MET A 1 98 ? 10.207 1.294 7.873 1.00 94.38 98 MET A C 1
ATOM 733 O O . MET A 1 98 ? 9.180 0.992 7.267 1.00 94.38 98 MET A O 1
ATOM 737 N N . LYS A 1 99 ? 10.392 0.998 9.170 1.00 95.38 99 LYS A N 1
ATOM 738 C CA . LYS A 1 99 ? 9.374 0.333 9.999 1.00 95.38 99 LYS A CA 1
ATOM 739 C C . LYS A 1 99 ? 8.070 1.129 9.961 1.00 95.38 99 LYS A C 1
ATOM 741 O O . LYS A 1 99 ? 7.032 0.602 9.574 1.00 95.38 99 LYS A O 1
ATOM 746 N N . TYR A 1 100 ? 8.136 2.415 10.298 1.00 96.75 100 TYR A N 1
ATOM 747 C CA . TYR A 1 100 ? 6.964 3.288 10.325 1.00 96.75 100 TYR A CA 1
ATOM 748 C C . TYR A 1 100 ? 6.497 3.664 8.927 1.00 96.75 100 TYR A C 1
ATOM 750 O O . TYR A 1 100 ? 5.294 3.723 8.693 1.00 96.75 100 TYR A O 1
ATOM 758 N N . LYS A 1 101 ? 7.421 3.874 7.983 1.00 96.81 101 LYS A N 1
ATOM 759 C CA . LYS A 1 101 ? 7.050 4.190 6.602 1.00 96.81 101 LYS A CA 1
ATOM 760 C C . LYS A 1 101 ? 6.234 3.064 5.971 1.00 96.81 101 LYS A C 1
ATOM 762 O O . LYS A 1 101 ? 5.221 3.342 5.340 1.00 96.81 101 LYS A O 1
ATOM 767 N N . ARG A 1 102 ? 6.613 1.804 6.213 1.00 96.88 102 ARG A N 1
ATOM 768 C CA . ARG A 1 102 ? 5.844 0.624 5.796 1.00 96.88 102 ARG A CA 1
ATOM 769 C C . ARG A 1 102 ? 4.437 0.619 6.391 1.00 96.88 102 ARG A C 1
ATOM 771 O O . ARG A 1 102 ? 3.478 0.468 5.644 1.00 96.88 102 ARG A O 1
ATOM 778 N N . MET A 1 103 ? 4.313 0.829 7.704 1.00 97.56 103 MET A N 1
ATOM 779 C CA . MET A 1 103 ? 3.005 0.930 8.373 1.00 97.56 103 MET A CA 1
ATOM 780 C C . MET A 1 103 ? 2.144 2.024 7.729 1.00 97.56 103 MET A C 1
ATOM 782 O O . MET A 1 103 ? 0.985 1.795 7.398 1.00 97.56 103 MET A O 1
ATOM 786 N N . GLY A 1 104 ? 2.748 3.188 7.477 1.00 97.94 104 GLY A N 1
ATOM 787 C CA . GLY A 1 104 ? 2.097 4.320 6.834 1.00 97.94 104 GLY A CA 1
ATOM 788 C C . GLY A 1 104 ? 1.622 4.021 5.415 1.00 97.94 104 GLY A C 1
ATOM 789 O O . GLY A 1 104 ? 0.503 4.388 5.086 1.00 97.94 104 GLY A O 1
ATOM 790 N N . ILE A 1 105 ? 2.426 3.339 4.591 1.00 98.31 105 ILE A N 1
ATOM 791 C CA . ILE A 1 105 ? 2.042 2.939 3.226 1.00 98.31 105 ILE A CA 1
ATOM 792 C C . ILE A 1 105 ? 0.832 1.998 3.265 1.00 98.31 105 ILE A C 1
ATOM 794 O O . ILE A 1 105 ? -0.173 2.281 2.616 1.00 98.31 105 ILE A O 1
ATOM 798 N N . ILE A 1 106 ? 0.890 0.941 4.085 1.00 97.81 106 ILE A N 1
ATOM 799 C CA . ILE A 1 106 ? -0.214 -0.019 4.247 1.00 97.81 106 ILE A CA 1
ATOM 800 C C . ILE A 1 106 ? -1.491 0.706 4.702 1.00 97.81 106 ILE A C 1
ATOM 802 O O . ILE A 1 106 ? -2.565 0.509 4.134 1.00 97.81 106 ILE A O 1
ATOM 806 N N . GLY A 1 107 ? -1.379 1.577 5.710 1.00 97.75 107 GLY A N 1
ATOM 807 C CA . GLY A 1 107 ? -2.511 2.340 6.232 1.00 97.75 107 GLY A CA 1
ATOM 808 C C . GLY A 1 107 ? -3.074 3.346 5.230 1.00 97.75 107 GLY A C 1
ATOM 809 O O . GLY A 1 107 ? -4.290 3.453 5.089 1.00 97.75 107 GLY A O 1
ATOM 810 N N . ALA A 1 108 ? -2.213 4.053 4.497 1.00 98.06 108 ALA A N 1
ATOM 811 C CA . ALA A 1 108 ? -2.626 5.031 3.497 1.00 98.06 108 ALA A CA 1
ATOM 812 C C . ALA A 1 108 ? -3.405 4.370 2.361 1.00 98.06 108 ALA A C 1
ATOM 814 O O . ALA A 1 108 ? -4.487 4.837 2.012 1.00 98.06 108 ALA A O 1
ATOM 815 N N . LEU A 1 109 ? -2.901 3.253 1.835 1.00 97.50 109 LEU A N 1
ATOM 816 C CA . LEU A 1 109 ? -3.574 2.519 0.768 1.00 97.50 109 LEU A CA 1
ATOM 817 C C . LEU A 1 109 ? -4.867 1.859 1.245 1.00 97.50 109 LEU A C 1
ATOM 819 O O . LEU A 1 109 ? -5.841 1.829 0.497 1.00 97.50 109 LEU A O 1
ATOM 823 N N . ARG A 1 110 ? -4.937 1.426 2.510 1.00 95.50 110 ARG A N 1
ATOM 824 C CA . ARG A 1 110 ? -6.197 0.953 3.094 1.00 95.50 110 ARG A CA 1
ATOM 825 C C . ARG A 1 110 ? -7.250 2.061 3.177 1.00 95.50 110 ARG A C 1
ATOM 827 O O . ARG A 1 110 ? -8.410 1.809 2.864 1.00 95.50 110 ARG A O 1
ATOM 834 N N . ILE A 1 111 ? -6.854 3.281 3.541 1.00 95.12 111 ILE A N 1
ATOM 835 C CA . ILE A 1 111 ? -7.755 4.444 3.550 1.00 95.12 111 ILE A CA 1
ATOM 836 C C . ILE A 1 111 ? -8.197 4.797 2.129 1.00 95.12 111 ILE A C 1
ATOM 838 O O . ILE A 1 111 ? -9.391 4.966 1.902 1.00 95.12 111 ILE A O 1
ATOM 842 N N . VAL A 1 112 ? -7.262 4.868 1.173 1.00 95.19 112 VAL A N 1
ATOM 843 C CA . VAL A 1 112 ? -7.570 5.121 -0.247 1.00 95.19 112 VAL A CA 1
ATOM 844 C C . VAL A 1 112 ? -8.569 4.089 -0.763 1.00 95.19 112 VAL A C 1
ATOM 846 O O . VAL A 1 112 ? -9.585 4.466 -1.338 1.00 95.19 112 VA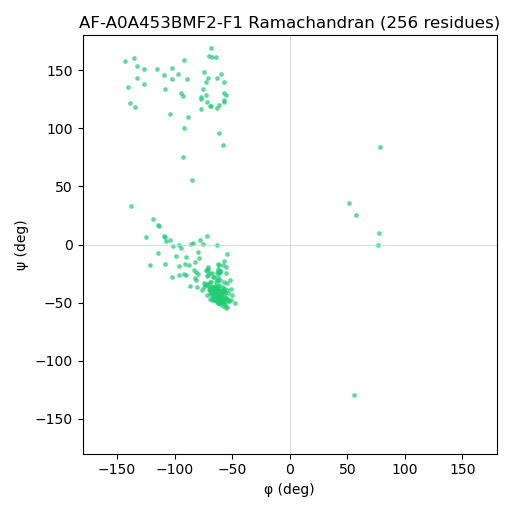L A O 1
ATOM 849 N N . SER A 1 113 ? -8.338 2.807 -0.475 1.00 93.19 113 SER A N 1
ATOM 850 C CA . SER A 1 113 ? -9.261 1.726 -0.820 1.00 93.19 113 SER A CA 1
ATOM 851 C C . SER A 1 113 ? -10.661 1.941 -0.259 1.00 93.19 113 SER A C 1
ATOM 853 O O . SER A 1 113 ? -11.631 1.634 -0.938 1.00 93.19 113 SER A O 1
ATOM 855 N N . ALA A 1 114 ? -10.770 2.424 0.978 1.00 90.50 114 ALA A N 1
ATOM 856 C CA . ALA A 1 114 ? -12.045 2.574 1.664 1.00 90.50 114 ALA A CA 1
ATOM 857 C C . ALA A 1 114 ? -12.848 3.782 1.160 1.00 90.50 114 ALA A C 1
ATOM 859 O O . ALA A 1 114 ? -14.066 3.701 1.034 1.00 90.50 114 ALA A O 1
ATOM 860 N N . ILE A 1 115 ? -12.180 4.904 0.879 1.00 89.38 115 ILE A N 1
ATOM 861 C CA . ILE A 1 115 ? -12.856 6.166 0.533 1.00 89.38 115 ILE A CA 1
ATOM 862 C C . ILE A 1 115 ? -12.921 6.430 -0.976 1.00 89.38 115 ILE A C 1
ATOM 864 O O . ILE A 1 115 ? -13.619 7.352 -1.386 1.00 89.38 115 ILE A O 1
ATOM 868 N N . ALA A 1 116 ? -12.219 5.647 -1.798 1.00 89.50 116 ALA A N 1
ATOM 869 C CA . ALA A 1 116 ? -12.296 5.697 -3.259 1.00 89.50 116 ALA A CA 1
ATOM 870 C C . ALA A 1 116 ? -12.903 4.423 -3.875 1.00 89.50 116 ALA A C 1
ATOM 872 O O . ALA A 1 116 ? -12.765 4.210 -5.079 1.00 89.50 116 ALA A O 1
ATOM 873 N N . ASP A 1 117 ? -13.568 3.583 -3.074 1.00 87.38 117 ASP A N 1
ATOM 874 C CA . ASP A 1 117 ? -14.300 2.411 -3.563 1.00 87.38 117 ASP A CA 1
ATOM 875 C C . ASP A 1 117 ? -15.447 2.847 -4.486 1.00 87.38 117 ASP A C 1
ATOM 877 O O . ASP A 1 117 ? -16.388 3.531 -4.069 1.00 87.38 117 ASP A O 1
ATOM 881 N N . ALA A 1 118 ? -15.381 2.438 -5.753 1.00 79.81 118 ALA A N 1
ATOM 882 C CA . ALA A 1 118 ? -16.397 2.765 -6.745 1.00 79.81 118 ALA A CA 1
ATOM 883 C C . ALA A 1 118 ? -17.745 2.083 -6.444 1.00 79.81 118 ALA A C 1
ATOM 885 O O . ALA A 1 118 ? -18.799 2.593 -6.829 1.00 79.81 118 ALA A O 1
ATOM 886 N N . ASN A 1 119 ? -17.732 0.961 -5.718 1.00 78.06 119 ASN A N 1
ATOM 887 C CA . ASN A 1 119 ? -18.939 0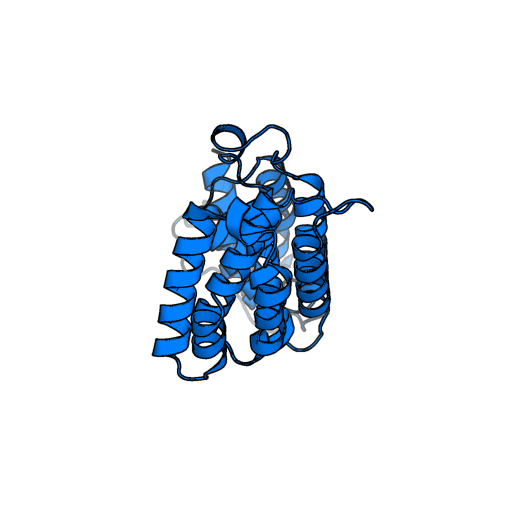.211 -5.368 1.00 78.06 119 ASN A CA 1
ATOM 888 C C . ASN A 1 119 ? -19.672 0.792 -4.150 1.00 78.06 119 ASN A C 1
ATOM 890 O O . ASN A 1 119 ? -20.846 0.479 -3.928 1.00 78.06 119 ASN A O 1
ATOM 894 N N . ALA A 1 120 ? -19.023 1.664 -3.371 1.00 68.75 120 ALA A N 1
ATOM 895 C CA . ALA A 1 120 ? -19.603 2.244 -2.162 1.00 68.75 120 ALA A CA 1
ATOM 896 C C . ALA A 1 120 ? -20.864 3.084 -2.447 1.00 68.75 120 ALA A C 1
ATOM 898 O O . ALA A 1 120 ? -21.776 3.130 -1.622 1.00 68.75 120 ALA A O 1
ATOM 899 N N . ALA A 1 121 ? -20.983 3.671 -3.644 1.00 53.81 121 ALA A N 1
ATOM 900 C CA . ALA A 1 121 ? -22.148 4.462 -4.050 1.00 53.81 121 ALA A CA 1
ATOM 901 C C . ALA A 1 121 ? -23.475 3.668 -4.090 1.00 53.81 121 ALA A C 1
ATOM 903 O O . ALA A 1 121 ? -24.544 4.276 -4.102 1.00 53.81 121 ALA A O 1
ATOM 904 N N . VAL A 1 122 ? -23.421 2.329 -4.109 1.00 51.78 122 VAL A N 1
ATOM 905 C CA . VAL A 1 122 ? -24.603 1.451 -4.195 1.00 51.78 122 VAL A CA 1
ATOM 906 C C . VAL A 1 122 ? -25.134 1.041 -2.812 1.00 51.78 122 VAL A C 1
ATOM 908 O O . VAL A 1 122 ? -26.322 0.757 -2.677 1.00 51.78 122 VAL A O 1
ATOM 911 N N . ASN A 1 123 ? -24.284 1.041 -1.779 1.00 48.66 123 ASN A N 1
ATOM 912 C CA . ASN A 1 123 ? -24.583 0.411 -0.483 1.00 48.66 123 ASN A CA 1
ATOM 913 C C . ASN A 1 123 ? -24.690 1.386 0.695 1.00 48.66 123 ASN A C 1
ATOM 915 O O . ASN A 1 123 ? -25.075 0.978 1.790 1.00 48.66 123 ASN A O 1
ATOM 919 N N . TYR A 1 124 ? -24.364 2.659 0.486 1.00 50.31 124 TYR A N 1
ATOM 920 C CA . TYR A 1 124 ? -24.218 3.629 1.561 1.00 50.31 124 TYR A CA 1
ATOM 921 C C . TYR A 1 124 ? -25.076 4.884 1.336 1.00 50.31 124 TYR A C 1
ATOM 923 O O . TYR A 1 124 ? -25.400 5.263 0.210 1.00 50.31 124 TYR A O 1
ATOM 931 N N . SER A 1 125 ? -25.494 5.516 2.434 1.00 52.69 125 SER A N 1
ATOM 932 C CA . SER A 1 125 ? -26.319 6.733 2.422 1.00 52.69 125 SER A CA 1
ATOM 933 C C . SER A 1 125 ? -25.575 7.919 1.779 1.00 52.69 125 SER A C 1
ATOM 935 O O . SER A 1 125 ? -24.351 7.924 1.680 1.00 52.69 125 SER A O 1
ATOM 937 N N . SER A 1 126 ? -26.287 8.969 1.351 1.00 51.47 126 SER A N 1
ATOM 938 C CA . SER A 1 126 ? -25.705 10.111 0.614 1.00 51.47 126 SER A CA 1
ATOM 939 C C . SER A 1 126 ? -24.560 10.853 1.332 1.00 51.47 126 SER A C 1
ATOM 941 O O . SER A 1 126 ? -23.858 11.630 0.694 1.00 51.47 126 SER A O 1
ATOM 943 N N . SER A 1 127 ? -24.357 10.637 2.637 1.00 50.44 127 SER A N 1
ATOM 944 C CA . SER A 1 127 ? -23.244 11.184 3.434 1.00 50.44 127 SER A CA 1
ATOM 945 C C . SER A 1 127 ? -21.954 10.348 3.400 1.00 50.44 127 SER A C 1
ATOM 947 O O . SER A 1 127 ? -20.983 10.714 4.055 1.00 50.44 127 SER A O 1
ATOM 949 N N . GLN A 1 128 ? -21.940 9.230 2.672 1.00 55.28 128 GLN A N 1
ATOM 950 C CA . GLN A 1 128 ? -20.840 8.255 2.594 1.00 55.28 128 GLN A CA 1
ATOM 951 C C . GLN A 1 128 ? -20.287 8.126 1.163 1.00 55.28 128 GLN A C 1
ATOM 953 O O . GLN A 1 128 ? -19.708 7.104 0.798 1.00 55.28 128 GLN A O 1
ATOM 958 N N . GLN A 1 129 ? -20.497 9.151 0.329 1.00 57.94 129 GLN A N 1
ATOM 959 C CA . GLN A 1 129 ? -19.971 9.166 -1.033 1.00 57.94 129 GLN A CA 1
ATOM 960 C C . GLN A 1 129 ? -18.438 9.069 -1.045 1.00 57.94 129 GLN A C 1
ATOM 962 O O . GLN A 1 129 ? -17.784 9.607 -0.146 1.00 57.94 129 GLN A O 1
ATOM 967 N N . PRO A 1 130 ? -17.864 8.417 -2.071 1.00 61.06 130 PRO A N 1
ATOM 968 C CA . PRO A 1 130 ? -16.423 8.304 -2.212 1.00 61.06 130 PRO A CA 1
ATOM 969 C C . PRO A 1 130 ? -15.773 9.693 -2.250 1.00 61.06 130 PRO A C 1
ATOM 971 O O . PRO A 1 130 ? -16.098 10.533 -3.092 1.00 61.06 130 PRO A O 1
ATOM 974 N N . ASN A 1 131 ? -14.840 9.936 -1.331 1.00 77.69 131 ASN A N 1
ATOM 975 C CA . ASN A 1 131 ? -14.094 11.184 -1.231 1.00 77.69 131 ASN A CA 1
ATOM 976 C C . ASN A 1 131 ? -12.787 11.069 -2.025 1.00 77.69 131 ASN A C 1
ATOM 978 O O . ASN A 1 131 ? -11.698 10.895 -1.473 1.00 77.69 131 ASN A O 1
ATOM 982 N N . CYS A 1 132 ? -12.922 11.133 -3.350 1.00 83.88 132 CYS A N 1
ATOM 983 C CA . CYS A 1 132 ? -11.804 10.939 -4.272 1.00 83.88 132 CYS A CA 1
ATOM 984 C C . CYS A 1 132 ? -10.721 12.017 -4.137 1.00 83.88 132 CYS A C 1
ATOM 986 O O . CYS A 1 132 ? -9.546 11.718 -4.319 1.00 83.88 132 CYS A O 1
ATOM 988 N N . GLU A 1 133 ? -11.089 13.253 -3.790 1.00 86.69 133 GLU A N 1
ATOM 989 C CA . GLU A 1 133 ? -10.124 14.342 -3.600 1.00 86.69 133 GLU A CA 1
ATOM 990 C C . GLU A 1 133 ? -9.210 14.071 -2.396 1.00 86.69 133 GLU A C 1
ATOM 992 O O . GLU A 1 133 ? -7.986 14.174 -2.504 1.00 86.69 133 GLU A O 1
ATOM 997 N N . GLU A 1 134 ? -9.779 13.633 -1.269 1.00 87.94 134 GLU A N 1
ATOM 998 C CA . GLU A 1 134 ? -8.996 13.262 -0.087 1.00 87.94 134 GLU A CA 1
ATOM 999 C C . GLU A 1 134 ? -8.128 12.021 -0.351 1.00 87.94 134 GLU A C 1
ATOM 1001 O O . GLU A 1 134 ? -6.965 11.981 0.063 1.00 87.94 134 GLU A O 1
ATOM 1006 N N . ALA A 1 135 ? -8.657 11.031 -1.083 1.00 92.62 135 ALA A N 1
ATOM 1007 C CA . ALA A 1 135 ? -7.896 9.852 -1.496 1.00 92.62 135 ALA A CA 1
ATOM 1008 C C . ALA A 1 135 ? -6.679 10.229 -2.348 1.00 92.62 135 ALA A C 1
ATOM 1010 O O . ALA A 1 135 ? -5.566 9.794 -2.049 1.00 92.62 135 ALA A O 1
ATOM 1011 N N . LEU A 1 136 ? -6.868 11.079 -3.363 1.00 94.31 136 LEU A N 1
ATOM 1012 C CA . LEU A 1 136 ? -5.785 11.586 -4.206 1.00 94.31 136 LEU A CA 1
ATOM 1013 C C . LEU A 1 136 ? -4.763 12.380 -3.389 1.00 94.31 136 LEU A C 1
ATOM 1015 O O . LEU A 1 136 ? -3.559 12.193 -3.563 1.00 94.31 136 LEU A O 1
ATOM 1019 N N . GLY A 1 137 ? -5.219 13.223 -2.459 1.00 94.50 137 GLY A N 1
ATOM 1020 C CA . GLY A 1 137 ? -4.339 13.970 -1.561 1.00 94.50 137 GLY A CA 1
ATOM 1021 C C . GLY A 1 137 ? -3.445 13.056 -0.717 1.00 94.50 137 GLY A C 1
ATOM 1022 O O . GLY A 1 137 ? -2.228 13.263 -0.644 1.00 94.50 137 GLY A O 1
ATOM 1023 N N . LEU A 1 138 ? -4.023 12.012 -0.115 1.00 95.94 138 LEU A N 1
ATOM 1024 C CA . LEU A 1 138 ? -3.289 11.033 0.690 1.00 95.94 138 LEU A CA 1
ATOM 1025 C C . LEU A 1 138 ? -2.344 10.169 -0.159 1.00 95.94 138 LEU A C 1
ATOM 1027 O O . LEU A 1 138 ? -1.198 9.933 0.240 1.00 95.94 138 LEU A O 1
ATOM 1031 N N . LEU A 1 139 ? -2.792 9.729 -1.334 1.00 96.94 139 LEU A N 1
ATOM 1032 C CA . LEU A 1 139 ? -1.989 8.937 -2.259 1.00 96.94 139 LEU A CA 1
ATOM 1033 C C . LEU A 1 139 ? -0.783 9.735 -2.771 1.00 96.94 139 LEU A C 1
ATOM 1035 O O . LEU A 1 139 ? 0.355 9.278 -2.657 1.00 96.94 139 LEU A O 1
ATOM 1039 N N . ASN A 1 140 ? -1.007 10.970 -3.224 1.00 96.50 140 ASN A N 1
ATOM 1040 C CA . ASN A 1 140 ? 0.050 11.873 -3.671 1.00 96.50 140 ASN A CA 1
ATOM 1041 C C . ASN A 1 140 ? 1.060 12.165 -2.550 1.00 96.50 140 ASN A C 1
ATOM 1043 O O . ASN A 1 140 ? 2.272 12.157 -2.774 1.00 96.50 140 ASN A O 1
ATOM 1047 N N . MET A 1 141 ? 0.598 12.380 -1.313 1.00 96.69 141 MET A N 1
ATOM 1048 C CA . MET A 1 141 ? 1.492 12.527 -0.160 1.00 96.69 141 MET A CA 1
ATOM 1049 C C . MET A 1 141 ? 2.362 11.274 0.045 1.00 96.69 141 MET A C 1
ATOM 1051 O O . MET A 1 141 ? 3.567 11.385 0.291 1.00 96.69 141 MET A O 1
ATOM 1055 N N . THR A 1 142 ? 1.765 10.089 -0.080 1.00 97.69 142 THR A N 1
ATOM 1056 C CA . THR A 1 142 ? 2.446 8.802 0.112 1.00 97.69 142 THR A CA 1
ATOM 1057 C C . THR A 1 142 ? 3.509 8.564 -0.958 1.00 97.69 142 THR A C 1
ATOM 1059 O O . THR A 1 142 ? 4.663 8.289 -0.618 1.00 97.69 142 THR A O 1
ATOM 1062 N N . VAL A 1 143 ? 3.173 8.786 -2.231 1.00 95.75 143 VAL A N 1
ATOM 1063 C CA . VAL A 1 143 ? 4.116 8.728 -3.360 1.00 95.75 143 VAL A CA 1
ATOM 1064 C C . VAL A 1 143 ? 5.270 9.712 -3.171 1.00 95.75 143 VAL A C 1
ATOM 1066 O O . VAL A 1 143 ? 6.440 9.330 -3.251 1.00 95.75 143 VAL A O 1
ATOM 1069 N N . ASN A 1 144 ? 4.978 10.969 -2.823 1.00 94.81 144 ASN A N 1
ATOM 1070 C CA . ASN A 1 144 ? 6.012 11.983 -2.605 1.00 94.81 144 ASN A CA 1
ATOM 1071 C C . ASN A 1 144 ? 6.964 11.647 -1.451 1.00 94.81 144 ASN A C 1
ATOM 1073 O O . ASN A 1 144 ? 8.138 12.018 -1.505 1.00 94.81 144 ASN A O 1
ATOM 1077 N N . SER A 1 145 ? 6.487 10.935 -0.429 1.00 94.94 145 SER A N 1
ATOM 1078 C CA . SER A 1 145 ? 7.330 10.454 0.668 1.00 94.94 145 SER A CA 1
ATOM 1079 C C . SER A 1 145 ? 8.262 9.304 0.251 1.00 94.94 145 SER A C 1
ATOM 1081 O O . SER A 1 145 ? 9.295 9.082 0.895 1.00 94.94 145 SER A O 1
ATOM 1083 N N . CYS A 1 146 ? 7.925 8.573 -0.814 1.00 93.38 146 CYS A N 1
ATOM 1084 C CA . CYS A 1 146 ? 8.649 7.377 -1.251 1.00 93.38 146 CYS A CA 1
ATOM 1085 C C . CYS A 1 146 ? 9.579 7.622 -2.446 1.00 93.38 146 CYS A C 1
ATOM 1087 O O . CYS A 1 146 ? 10.613 6.969 -2.535 1.00 93.38 146 CYS A O 1
ATOM 1089 N N . LYS A 1 147 ? 9.280 8.595 -3.318 1.00 87.81 147 LYS A N 1
ATOM 1090 C CA . LYS A 1 147 ? 9.930 8.783 -4.635 1.00 87.81 147 LYS A CA 1
ATOM 1091 C C . LYS A 1 147 ? 11.461 8.912 -4.656 1.00 87.81 147 LYS A C 1
ATOM 1093 O O . LYS A 1 147 ? 12.068 8.726 -5.701 1.00 87.81 147 LYS A O 1
ATOM 1098 N N . PHE A 1 148 ? 12.094 9.236 -3.528 1.00 85.94 148 PHE A N 1
ATOM 1099 C CA . PHE A 1 148 ? 13.554 9.392 -3.428 1.00 85.94 148 PHE A CA 1
ATOM 1100 C C . PHE A 1 148 ? 14.252 8.270 -2.652 1.00 85.94 148 PHE A C 1
ATOM 1102 O O . PHE A 1 148 ? 15.447 8.371 -2.365 1.00 85.94 148 PHE A O 1
ATOM 1109 N N . VAL A 1 149 ? 13.521 7.224 -2.264 1.00 88.75 149 VAL A N 1
ATOM 1110 C CA . VAL A 1 149 ? 14.065 6.084 -1.525 1.00 88.75 149 VAL A CA 1
ATOM 1111 C C . VAL A 1 149 ? 13.546 4.801 -2.162 1.00 88.75 149 VAL A C 1
ATOM 1113 O O . VAL A 1 149 ? 12.347 4.540 -2.170 1.00 88.75 149 VAL A O 1
ATOM 1116 N N . THR A 1 150 ? 14.466 3.980 -2.662 1.00 90.12 150 THR A N 1
ATOM 1117 C CA . THR A 1 150 ? 14.154 2.797 -3.472 1.00 90.12 150 THR A CA 1
ATOM 1118 C C . THR A 1 150 ? 13.207 1.815 -2.781 1.00 90.12 150 THR A C 1
ATOM 1120 O O . THR A 1 150 ? 12.187 1.443 -3.349 1.00 90.12 150 THR A O 1
ATOM 1123 N N . LEU A 1 151 ? 13.509 1.414 -1.542 1.00 93.06 151 LEU A N 1
ATOM 1124 C CA . LEU A 1 151 ? 12.753 0.361 -0.855 1.00 93.06 151 LEU A CA 1
ATOM 1125 C C . LEU A 1 151 ? 11.297 0.758 -0.514 1.00 93.06 151 LEU A C 1
ATOM 1127 O O . LEU A 1 151 ? 10.402 -0.035 -0.797 1.00 93.06 151 LEU A O 1
ATOM 1131 N N . PRO A 1 152 ? 11.009 1.952 0.049 1.00 95.00 152 PRO A N 1
ATOM 1132 C CA . PRO A 1 152 ? 9.635 2.432 0.192 1.00 95.00 152 PRO A CA 1
ATOM 1133 C C . PRO A 1 152 ? 8.864 2.518 -1.123 1.00 95.00 152 PRO A C 1
ATOM 1135 O O . PRO A 1 152 ? 7.673 2.233 -1.129 1.00 95.00 152 PRO A O 1
ATOM 1138 N N . LEU A 1 153 ? 9.521 2.921 -2.214 1.00 94.81 153 LEU A N 1
ATOM 1139 C CA . LEU A 1 153 ? 8.863 3.056 -3.511 1.00 94.81 153 LEU A CA 1
ATOM 1140 C C . LEU A 1 153 ? 8.483 1.693 -4.102 1.00 94.81 153 LEU A C 1
ATOM 1142 O O . LEU A 1 153 ? 7.360 1.538 -4.564 1.00 94.81 153 LEU A O 1
ATOM 1146 N N . ILE A 1 154 ? 9.378 0.703 -4.006 1.00 95.62 154 ILE A N 1
ATOM 1147 C CA . ILE A 1 154 ? 9.098 -0.699 -4.366 1.00 95.62 154 ILE A CA 1
ATOM 1148 C C . ILE A 1 154 ? 7.873 -1.206 -3.604 1.00 95.62 154 ILE A C 1
ATOM 1150 O O . ILE A 1 154 ? 6.898 -1.626 -4.216 1.00 95.62 154 ILE A O 1
ATOM 1154 N N . LEU A 1 155 ? 7.888 -1.071 -2.273 1.00 96.56 155 LEU A N 1
ATOM 1155 C CA . LEU A 1 155 ? 6.772 -1.488 -1.424 1.00 96.56 155 LEU A CA 1
ATOM 1156 C C . LEU A 1 155 ? 5.461 -0.790 -1.816 1.00 96.56 155 LEU A C 1
ATOM 1158 O O . LEU A 1 155 ? 4.411 -1.421 -1.836 1.00 96.56 155 LEU A O 1
ATOM 1162 N N . LEU A 1 156 ? 5.514 0.513 -2.099 1.00 97.56 156 LEU A N 1
ATOM 1163 C CA . LEU A 1 156 ? 4.341 1.278 -2.506 1.00 97.56 156 LEU A CA 1
ATOM 1164 C C . LEU A 1 156 ? 3.762 0.766 -3.829 1.00 97.56 156 LEU A C 1
ATOM 1166 O O . LEU A 1 156 ? 2.546 0.645 -3.939 1.00 97.56 156 LEU A O 1
ATOM 1170 N N . TYR A 1 157 ? 4.608 0.466 -4.815 1.00 97.31 157 TYR A N 1
ATOM 1171 C CA . TYR A 1 157 ? 4.161 -0.063 -6.102 1.00 97.31 157 TYR A CA 1
ATOM 1172 C C . TYR A 1 157 ? 3.605 -1.486 -5.989 1.00 97.31 157 TYR A C 1
ATOM 1174 O O . TYR A 1 157 ? 2.571 -1.771 -6.593 1.00 97.31 157 TYR A O 1
ATOM 1182 N N . ASP A 1 158 ? 4.222 -2.347 -5.178 1.00 97.12 158 ASP A N 1
ATOM 1183 C CA . ASP A 1 158 ? 3.709 -3.697 -4.916 1.00 97.12 158 ASP A CA 1
ATOM 1184 C C . ASP A 1 158 ? 2.326 -3.644 -4.241 1.00 97.12 158 ASP A C 1
ATOM 1186 O O . ASP A 1 158 ? 1.387 -4.308 -4.679 1.00 97.12 158 ASP A O 1
ATOM 1190 N N . GLU A 1 159 ? 2.163 -2.804 -3.213 1.00 96.62 159 GLU A N 1
ATOM 1191 C CA . GLU A 1 159 ? 0.876 -2.642 -2.523 1.00 96.62 159 GLU A CA 1
ATOM 1192 C C . GLU A 1 159 ? -0.191 -1.977 -3.410 1.00 96.62 159 GLU A C 1
ATOM 1194 O O . GLU A 1 159 ? -1.360 -2.351 -3.335 1.00 96.62 159 GLU A O 1
ATOM 1199 N N . LEU A 1 160 ? 0.180 -1.017 -4.268 1.00 97.25 160 LEU A N 1
ATOM 1200 C CA . LEU A 1 160 ? -0.742 -0.431 -5.250 1.00 97.25 160 LEU A CA 1
ATOM 1201 C C . LEU A 1 160 ? -1.210 -1.463 -6.278 1.00 97.25 160 LEU A C 1
ATOM 1203 O O . LEU A 1 160 ? -2.387 -1.480 -6.629 1.00 97.25 160 LEU A O 1
ATOM 1207 N N . SER A 1 161 ? -0.305 -2.332 -6.732 1.00 96.69 161 SER A N 1
ATOM 1208 C CA . SER A 1 161 ? -0.641 -3.404 -7.672 1.00 96.69 161 SER A CA 1
ATOM 1209 C C . SER A 1 161 ? -1.643 -4.366 -7.038 1.00 96.69 161 SER A C 1
ATOM 1211 O O . SER A 1 161 ? -2.705 -4.610 -7.606 1.00 96.69 161 SER A O 1
ATOM 1213 N N . ALA A 1 162 ? -1.362 -4.823 -5.813 1.00 95.44 162 ALA A N 1
ATOM 1214 C CA . ALA A 1 162 ? -2.267 -5.691 -5.063 1.00 95.44 162 ALA A CA 1
ATOM 1215 C C . ALA A 1 162 ? -3.635 -5.033 -4.811 1.00 95.44 162 ALA A C 1
ATOM 1217 O O . ALA A 1 162 ? -4.667 -5.685 -4.950 1.00 95.44 162 ALA A O 1
ATOM 1218 N N . LEU A 1 163 ? -3.654 -3.735 -4.484 1.00 94.94 163 LEU A N 1
ATOM 1219 C CA . LEU A 1 163 ? -4.885 -2.972 -4.287 1.00 94.94 163 LEU A CA 1
ATOM 1220 C C . LEU A 1 163 ? -5.755 -2.947 -5.552 1.00 94.94 163 LEU A C 1
ATOM 1222 O O . LEU A 1 163 ? -6.964 -3.150 -5.469 1.00 94.94 163 LEU A O 1
ATOM 1226 N N . PHE A 1 164 ? -5.156 -2.704 -6.716 1.00 94.31 164 PHE A N 1
ATOM 1227 C CA . PHE A 1 164 ? -5.888 -2.673 -7.982 1.00 94.31 164 PHE A CA 1
ATOM 1228 C C . PHE A 1 164 ? -6.359 -4.055 -8.449 1.00 94.31 164 PHE A C 1
ATOM 1230 O O . PHE A 1 164 ? -7.375 -4.148 -9.133 1.00 94.31 164 PHE A O 1
ATOM 1237 N N . GLU A 1 165 ? -5.680 -5.132 -8.052 1.00 92.31 165 GLU A N 1
ATOM 1238 C CA . GLU A 1 165 ? -6.154 -6.498 -8.295 1.00 92.31 165 GLU A CA 1
ATOM 1239 C C . GLU A 1 165 ? -7.366 -6.865 -7.425 1.00 92.31 165 GLU A C 1
ATOM 1241 O O . GLU A 1 165 ? -8.241 -7.614 -7.867 1.00 92.31 165 GLU A O 1
ATOM 1246 N N . SER A 1 166 ? -7.437 -6.355 -6.190 1.00 88.69 166 SER A N 1
ATOM 1247 C CA . SER A 1 166 ? -8.486 -6.724 -5.232 1.00 88.69 166 SER A CA 1
ATOM 1248 C C . SER A 1 166 ? -9.680 -5.770 -5.177 1.00 88.69 166 SER A C 1
ATOM 1250 O O . SER A 1 166 ? -10.731 -6.154 -4.658 1.00 88.69 166 SER A O 1
ATOM 1252 N N . ASN A 1 167 ? -9.550 -4.536 -5.673 1.00 87.75 167 ASN A N 1
ATOM 1253 C CA . ASN A 1 167 ? -10.553 -3.486 -5.496 1.00 87.75 167 ASN A CA 1
ATOM 1254 C C . ASN A 1 167 ? -10.888 -2.755 -6.799 1.00 87.75 167 ASN A C 1
ATOM 1256 O O . ASN A 1 167 ? -10.019 -2.426 -7.600 1.00 87.75 167 ASN A O 1
ATOM 1260 N N . VAL A 1 168 ? -12.166 -2.398 -6.951 1.00 89.62 168 VAL A N 1
ATOM 1261 C CA . VAL A 1 168 ? -12.622 -1.493 -8.012 1.00 89.62 168 VAL A CA 1
ATOM 1262 C C . VAL A 1 168 ? -12.606 -0.070 -7.465 1.00 89.62 168 VAL A C 1
ATOM 1264 O O . VAL A 1 168 ? -13.503 0.336 -6.724 1.00 89.62 168 VAL A O 1
ATOM 1267 N N . LEU A 1 169 ? -11.560 0.681 -7.798 1.00 90.50 169 LEU A N 1
ATOM 1268 C CA . LEU A 1 169 ? -11.410 2.069 -7.368 1.00 90.50 169 LEU A CA 1
ATOM 1269 C C . LEU A 1 169 ? -11.990 3.045 -8.390 1.00 90.50 169 LEU A C 1
ATOM 1271 O O . LEU A 1 169 ? -12.146 2.735 -9.570 1.00 90.50 169 LEU A O 1
ATOM 1275 N N . HIS A 1 170 ? -12.306 4.249 -7.924 1.00 90.62 170 HIS A N 1
ATOM 1276 C CA . HIS A 1 170 ? -12.769 5.337 -8.774 1.00 90.62 170 HIS A CA 1
ATOM 1277 C C . HIS A 1 170 ? -11.752 5.659 -9.887 1.00 90.62 170 HIS A C 1
ATOM 1279 O O . HIS A 1 170 ? -10.547 5.716 -9.626 1.00 90.62 170 HIS A O 1
ATOM 1285 N N . SER A 1 171 ? -12.231 5.941 -11.108 1.00 90.69 171 SER A N 1
ATOM 1286 C CA . SER A 1 171 ? -11.384 6.127 -12.303 1.00 90.69 171 SER A CA 1
ATOM 1287 C C . SER A 1 171 ? -10.290 7.177 -12.116 1.00 90.69 171 SER A C 1
ATOM 1289 O O . SER A 1 171 ? -9.155 6.945 -12.505 1.00 90.69 171 SER A O 1
ATOM 1291 N N . ALA A 1 172 ? -10.594 8.277 -11.424 1.00 92.12 172 ALA A N 1
ATOM 1292 C CA . ALA A 1 172 ? -9.617 9.316 -11.089 1.00 92.12 172 ALA A CA 1
ATOM 1293 C C . ALA A 1 172 ? -8.364 8.792 -10.351 1.00 92.12 172 ALA A C 1
ATOM 1295 O O . ALA A 1 172 ? -7.280 9.331 -10.547 1.00 92.12 172 ALA A O 1
ATOM 1296 N N . ILE A 1 173 ? -8.481 7.748 -9.514 1.00 93.75 173 ILE A N 1
ATOM 1297 C CA . ILE A 1 173 ? -7.319 7.119 -8.859 1.00 93.75 173 ILE A CA 1
ATOM 1298 C C . ILE A 1 173 ? -6.495 6.333 -9.879 1.00 93.75 173 ILE A C 1
ATOM 1300 O O . ILE A 1 173 ? -5.270 6.420 -9.876 1.00 93.75 173 ILE A O 1
ATOM 1304 N N . ILE A 1 174 ? -7.168 5.581 -10.751 1.00 93.12 174 ILE A N 1
ATOM 1305 C CA . ILE A 1 174 ? -6.535 4.751 -11.782 1.00 93.12 174 ILE A CA 1
ATOM 1306 C C . ILE A 1 174 ? -5.792 5.640 -12.786 1.00 93.12 174 ILE A C 1
ATOM 1308 O O . ILE A 1 174 ? -4.619 5.399 -13.057 1.00 93.12 174 ILE A O 1
ATOM 1312 N N . GLU A 1 175 ? -6.440 6.701 -13.272 1.00 93.75 175 GLU A N 1
ATOM 1313 C CA . GLU A 1 175 ? -5.855 7.701 -14.172 1.00 93.75 175 GLU A CA 1
ATOM 1314 C C . GLU A 1 175 ? -4.624 8.357 -13.540 1.00 93.75 175 GLU A C 1
ATOM 1316 O O . GLU A 1 175 ? -3.556 8.376 -14.147 1.00 93.75 175 GLU A O 1
ATOM 1321 N N . TRP A 1 176 ? -4.738 8.812 -12.288 1.00 95.31 176 TRP A N 1
ATOM 1322 C CA . TRP A 1 176 ? -3.628 9.449 -11.581 1.00 95.31 176 TRP A CA 1
ATOM 1323 C C . TRP A 1 176 ? -2.424 8.513 -11.404 1.00 95.31 176 TRP A C 1
ATOM 1325 O O . TRP A 1 176 ? -1.281 8.930 -11.599 1.00 95.31 176 TRP A O 1
ATOM 1335 N N . VAL A 1 177 ? -2.651 7.238 -11.053 1.00 95.19 177 VAL A N 1
ATOM 1336 C CA . VAL A 1 177 ? -1.548 6.270 -10.948 1.00 95.19 177 VAL A CA 1
ATOM 1337 C C . VAL A 1 177 ? -0.974 5.945 -12.325 1.00 95.19 177 VAL A C 1
ATOM 1339 O O . VAL A 1 177 ? 0.245 5.862 -12.448 1.00 95.19 177 VAL A O 1
ATOM 1342 N N . GLY A 1 178 ? -1.815 5.818 -13.355 1.00 94.00 178 GLY A N 1
ATOM 1343 C CA . GLY A 1 178 ? -1.387 5.607 -14.738 1.00 94.00 178 GLY A CA 1
ATOM 1344 C C . GLY A 1 178 ? -0.450 6.706 -15.229 1.00 94.00 178 GLY A C 1
ATOM 1345 O O . GLY A 1 178 ? 0.632 6.406 -15.727 1.00 94.00 178 GLY A O 1
ATOM 1346 N N . GLU A 1 179 ? -0.804 7.972 -15.000 1.00 92.94 179 GLU A N 1
ATOM 1347 C CA . GLU A 1 179 ? 0.068 9.117 -15.289 1.00 92.94 179 GLU A CA 1
ATOM 1348 C C . GLU A 1 179 ? 1.380 9.055 -14.496 1.00 92.94 179 GLU A C 1
ATOM 1350 O O . GLU A 1 179 ? 2.446 9.344 -15.038 1.00 92.94 179 GLU A O 1
ATOM 1355 N N . HIS A 1 180 ? 1.327 8.640 -13.226 1.00 90.88 180 HIS A N 1
ATOM 1356 C CA . HIS A 1 180 ? 2.515 8.538 -12.381 1.00 90.88 180 HIS A CA 1
ATOM 1357 C C . HIS A 1 180 ? 3.526 7.494 -12.880 1.00 90.88 180 HIS A C 1
ATOM 1359 O O . HIS A 1 180 ? 4.733 7.720 -12.784 1.00 90.88 180 HIS A O 1
ATOM 1365 N N . VAL A 1 181 ? 3.057 6.360 -13.411 1.00 91.00 181 VAL A N 1
ATOM 1366 C CA . VAL A 1 181 ? 3.931 5.279 -13.903 1.00 91.00 181 VAL A CA 1
ATOM 1367 C C . VAL A 1 181 ? 4.224 5.351 -15.404 1.00 91.00 181 VAL A C 1
ATOM 1369 O O . VAL A 1 181 ? 5.032 4.558 -15.888 1.00 91.00 181 VAL A O 1
ATOM 1372 N N . ALA A 1 182 ? 3.632 6.309 -16.126 1.00 88.25 182 ALA A N 1
ATOM 1373 C CA . ALA A 1 182 ? 3.762 6.462 -17.579 1.00 88.25 182 ALA A CA 1
ATOM 1374 C C . ALA A 1 182 ? 5.203 6.715 -18.055 1.00 88.25 182 ALA A C 1
ATOM 1376 O O . ALA A 1 182 ? 5.546 6.388 -19.187 1.00 88.25 182 ALA A O 1
ATOM 1377 N N . GLU A 1 183 ? 6.078 7.244 -17.195 1.00 85.62 183 GLU A N 1
ATOM 1378 C CA . GLU A 1 183 ? 7.499 7.447 -17.514 1.00 85.62 183 GLU A CA 1
ATOM 1379 C C . GLU A 1 183 ? 8.304 6.130 -17.575 1.00 85.62 183 GLU A C 1
ATOM 1381 O O . GLU A 1 183 ? 9.522 6.155 -17.713 1.00 85.62 183 GLU A O 1
ATOM 1386 N N . PHE A 1 184 ? 7.669 4.956 -17.488 1.00 90.00 184 PHE A N 1
ATOM 1387 C CA . PHE A 1 184 ? 8.363 3.666 -17.545 1.00 90.00 184 PHE A CA 1
ATOM 1388 C C . PHE A 1 184 ? 9.264 3.521 -18.781 1.00 90.00 184 PHE A C 1
ATOM 1390 O O . PHE A 1 184 ? 10.429 3.140 -18.649 1.00 90.00 184 PHE A O 1
ATOM 1397 N N . ASP A 1 185 ? 8.754 3.872 -19.962 1.00 88.44 185 ASP A N 1
ATOM 1398 C CA . ASP A 1 185 ? 9.479 3.697 -21.222 1.00 88.44 185 ASP A CA 1
ATOM 1399 C C . ASP A 1 185 ? 10.769 4.522 -21.246 1.00 88.44 185 ASP A C 1
ATOM 1401 O O . ASP A 1 185 ? 11.827 4.026 -21.623 1.00 88.44 185 ASP A O 1
ATOM 1405 N N . THR A 1 186 ? 10.711 5.767 -20.767 1.00 87.06 186 THR A N 1
ATOM 1406 C CA . THR A 1 186 ? 11.870 6.670 -20.747 1.00 87.06 186 THR A CA 1
ATOM 1407 C C . THR A 1 186 ? 12.904 6.270 -19.699 1.00 87.06 186 THR A C 1
ATOM 1409 O O . THR A 1 186 ? 14.090 6.569 -19.858 1.00 87.06 186 THR A O 1
ATOM 1412 N N . LEU A 1 187 ? 12.467 5.607 -18.626 1.00 87.06 187 LEU A N 1
ATOM 1413 C CA . LEU A 1 187 ? 13.320 5.204 -17.513 1.00 87.06 187 LEU A CA 1
ATOM 1414 C C . LEU A 1 187 ? 13.999 3.852 -17.738 1.00 87.06 187 LEU A C 1
ATOM 1416 O O . LEU A 1 187 ? 15.136 3.673 -17.298 1.00 87.06 187 LEU A O 1
ATOM 1420 N N . PHE A 1 188 ? 13.322 2.902 -18.386 1.00 90.31 188 PHE A N 1
ATOM 1421 C CA . PHE A 1 188 ? 13.775 1.510 -18.438 1.00 90.31 188 PHE A CA 1
ATOM 1422 C C . PHE A 1 188 ? 14.003 0.958 -19.837 1.00 90.31 188 PHE A C 1
ATOM 1424 O O . PHE A 1 188 ? 14.682 -0.064 -19.953 1.00 90.31 188 PHE A O 1
ATOM 1431 N N . LEU A 1 189 ? 13.467 1.587 -20.883 1.00 90.62 189 LEU A N 1
ATOM 1432 C CA . LEU A 1 189 ? 13.596 1.087 -22.246 1.00 90.62 189 LEU A 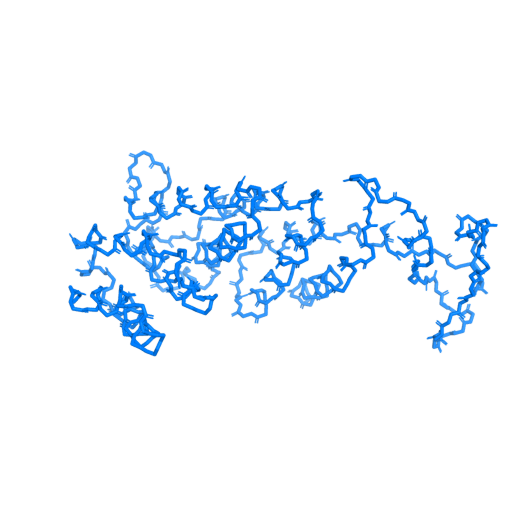CA 1
ATOM 1433 C C . LEU A 1 189 ? 14.651 1.867 -23.037 1.00 90.62 189 LEU A C 1
ATOM 1435 O O . LEU A 1 189 ? 14.955 3.031 -22.778 1.00 90.62 189 LEU A O 1
ATOM 1439 N N . ALA A 1 190 ? 15.240 1.176 -24.002 1.00 88.94 190 ALA A N 1
ATOM 1440 C CA . ALA A 1 190 ? 16.160 1.716 -24.987 1.00 88.94 190 ALA A CA 1
ATOM 1441 C C . ALA A 1 190 ? 15.666 1.345 -26.386 1.00 88.94 190 ALA A C 1
ATOM 1443 O O . ALA A 1 190 ? 15.236 0.211 -26.607 1.00 88.94 190 ALA A O 1
ATOM 1444 N N . ASP A 1 191 ? 15.747 2.296 -27.316 1.00 89.56 191 ASP A N 1
ATOM 1445 C CA . ASP A 1 191 ? 15.384 2.069 -28.716 1.00 89.56 191 ASP A CA 1
ATOM 1446 C C . ASP A 1 191 ? 16.416 1.179 -29.415 1.00 89.56 191 ASP A C 1
ATOM 1448 O O . ASP A 1 191 ? 17.628 1.323 -29.200 1.00 89.56 191 ASP A O 1
ATOM 1452 N N . LEU A 1 192 ? 15.928 0.313 -30.302 1.00 88.19 192 LEU A N 1
ATOM 1453 C CA . LEU A 1 192 ? 16.745 -0.487 -31.207 1.00 88.19 192 LEU A CA 1
ATOM 1454 C C . LEU A 1 192 ? 16.612 0.027 -32.644 1.00 88.19 192 LEU A C 1
ATOM 1456 O O . LEU A 1 192 ? 15.508 0.244 -33.140 1.00 88.19 192 LEU A O 1
ATOM 1460 N N . GLU A 1 193 ? 17.741 0.173 -33.332 1.00 85.12 193 GLU A N 1
ATOM 1461 C CA . GLU A 1 193 ? 17.801 0.523 -34.755 1.00 85.12 193 GLU A CA 1
ATOM 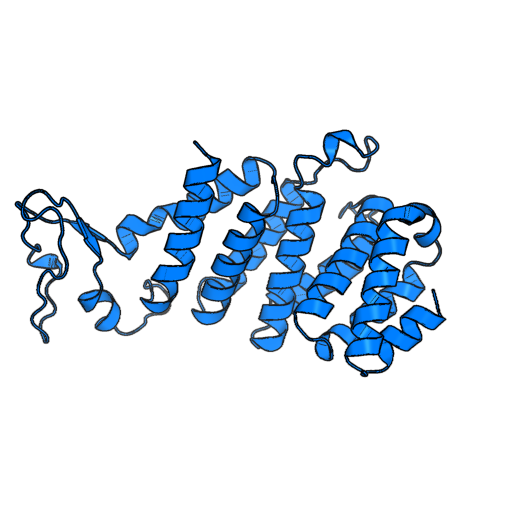1462 C C . GLU A 1 193 ? 18.138 -0.746 -35.547 1.00 85.12 193 GLU A C 1
ATOM 1464 O O . GLU A 1 193 ? 19.212 -1.319 -35.378 1.00 85.12 193 GLU A O 1
ATOM 1469 N N . ASP A 1 194 ? 17.190 -1.244 -36.350 1.00 81.81 194 ASP A N 1
ATOM 1470 C CA . ASP A 1 194 ? 17.304 -2.520 -37.084 1.00 81.81 194 ASP A CA 1
ATOM 1471 C C . ASP A 1 194 ? 17.704 -3.720 -36.192 1.00 81.81 194 ASP A C 1
ATOM 1473 O O . ASP A 1 194 ? 18.444 -4.622 -36.598 1.00 81.81 194 ASP A O 1
ATOM 1477 N N . GLY A 1 195 ? 17.217 -3.730 -34.945 1.00 77.25 195 GLY A N 1
ATOM 1478 C CA . GLY A 1 195 ? 17.525 -4.762 -33.953 1.00 77.25 195 GLY A CA 1
ATOM 1479 C C . GLY A 1 195 ? 18.894 -4.628 -33.288 1.00 77.25 195 GLY A C 1
ATOM 1480 O O . GLY A 1 195 ? 19.313 -5.552 -32.593 1.00 77.25 195 GLY A O 1
ATOM 1481 N N . GLN A 1 196 ? 19.598 -3.511 -33.490 1.00 80.00 196 GLN A N 1
ATOM 1482 C CA . GLN A 1 196 ? 20.882 -3.217 -32.855 1.00 80.00 196 GLN A CA 1
ATOM 1483 C C . GLN A 1 196 ? 20.749 -2.110 -31.810 1.00 80.00 196 GLN A C 1
ATOM 1485 O O . GLN A 1 196 ? 19.951 -1.182 -31.946 1.00 80.00 196 GLN A O 1
ATOM 1490 N N . LEU A 1 197 ? 21.545 -2.220 -30.745 1.00 80.31 197 LEU A N 1
ATOM 1491 C CA . LEU A 1 197 ? 21.593 -1.221 -29.684 1.00 80.31 197 LEU A CA 1
ATOM 1492 C C . LEU A 1 197 ? 22.306 0.036 -30.196 1.00 80.31 197 LEU A C 1
ATOM 1494 O O . LEU A 1 197 ? 23.427 -0.042 -30.696 1.00 80.31 197 LEU A O 1
ATOM 1498 N N . SER A 1 198 ? 21.680 1.198 -30.030 1.00 78.94 198 SER A N 1
ATOM 1499 C CA . SER A 1 198 ? 22.316 2.475 -30.356 1.00 78.94 198 SER A CA 1
ATOM 1500 C C . SER A 1 198 ? 23.545 2.733 -29.468 1.00 78.94 198 SER A C 1
ATOM 1502 O O . SER A 1 198 ? 23.518 2.463 -28.263 1.00 78.94 198 SER A O 1
ATOM 1504 N N . GLU A 1 199 ? 24.599 3.333 -30.035 1.00 74.62 199 GLU A N 1
ATOM 1505 C CA . GLU A 1 199 ? 25.842 3.665 -29.316 1.00 74.62 199 GLU A CA 1
ATOM 1506 C C . GLU A 1 199 ? 25.604 4.538 -28.071 1.00 74.62 199 GLU A C 1
ATOM 1508 O O . GLU A 1 199 ? 26.369 4.479 -27.110 1.00 74.62 199 GLU A O 1
ATOM 1513 N N . LYS A 1 200 ? 24.496 5.296 -28.044 1.00 73.56 200 LYS A N 1
ATOM 1514 C CA . LYS A 1 200 ? 24.085 6.147 -26.914 1.00 73.56 200 LYS A CA 1
ATOM 1515 C C . LYS A 1 200 ? 23.814 5.373 -25.613 1.00 73.56 200 LYS A C 1
ATOM 1517 O O . LYS A 1 200 ? 23.776 5.985 -24.549 1.00 73.56 200 LYS A O 1
ATOM 1522 N N . TYR A 1 201 ? 23.618 4.055 -25.694 1.00 71.25 201 TYR A N 1
ATOM 1523 C CA . TYR A 1 201 ? 23.342 3.179 -24.551 1.00 71.25 201 TYR A CA 1
ATOM 1524 C C . TYR A 1 201 ? 24.519 2.270 -24.176 1.00 71.25 201 TYR A C 1
ATOM 1526 O O . TYR A 1 201 ? 24.399 1.453 -23.262 1.00 71.25 201 TYR A O 1
ATOM 1534 N N . LEU A 1 202 ? 25.659 2.395 -24.859 1.00 70.38 202 LEU A N 1
ATOM 1535 C CA . LEU A 1 202 ? 26.853 1.625 -24.532 1.00 70.38 202 LEU A CA 1
ATOM 1536 C C . LEU A 1 202 ? 27.489 2.141 -23.237 1.00 70.38 202 LEU A C 1
ATOM 1538 O O . LEU A 1 202 ? 27.569 3.343 -22.983 1.00 70.38 202 LEU A O 1
ATOM 1542 N N . CYS A 1 203 ? 27.966 1.215 -22.409 1.00 69.31 203 CYS A N 1
ATOM 1543 C CA . CYS A 1 203 ? 28.733 1.537 -21.215 1.00 69.31 203 CYS A CA 1
ATOM 1544 C C . CYS A 1 203 ? 30.229 1.515 -21.560 1.00 69.31 203 CYS A C 1
ATOM 1546 O O . CYS A 1 203 ? 30.722 0.523 -22.086 1.00 69.31 203 CYS A O 1
ATOM 1548 N N . GLU A 1 204 ? 30.971 2.582 -21.243 1.00 67.88 204 GLU A N 1
ATOM 1549 C CA . GLU A 1 204 ? 32.396 2.710 -21.614 1.00 67.88 204 GLU A CA 1
ATOM 1550 C C . GLU A 1 204 ? 33.298 1.608 -21.025 1.00 67.88 204 GLU A C 1
ATOM 1552 O O . GLU A 1 204 ? 34.386 1.355 -21.540 1.00 67.88 204 GLU A O 1
ATOM 1557 N N . SER A 1 205 ? 32.874 0.963 -19.933 1.00 72.12 205 SER A N 1
ATOM 1558 C CA . SER A 1 205 ? 33.682 -0.003 -19.179 1.00 72.12 205 SER A CA 1
ATOM 1559 C C . SER A 1 205 ? 33.245 -1.461 -19.329 1.00 72.12 205 SER A C 1
ATOM 1561 O O . SER A 1 205 ? 34.022 -2.352 -18.982 1.00 72.12 205 SER A O 1
ATOM 1563 N N . ILE A 1 206 ? 32.029 -1.718 -19.820 1.00 76.62 206 ILE A N 1
ATOM 1564 C CA . ILE A 1 206 ? 31.456 -3.062 -19.960 1.00 76.62 206 ILE A CA 1
ATOM 1565 C C . ILE A 1 206 ? 30.728 -3.135 -21.300 1.00 76.62 206 ILE A C 1
ATOM 1567 O O . ILE A 1 206 ? 29.792 -2.377 -21.546 1.00 76.62 206 ILE A O 1
ATOM 1571 N N . GLU A 1 207 ? 31.141 -4.072 -22.149 1.00 74.62 207 GLU A N 1
ATOM 1572 C CA . GLU A 1 207 ? 30.447 -4.370 -23.399 1.00 74.62 207 GLU A CA 1
ATOM 1573 C C . GLU A 1 207 ? 29.097 -5.032 -23.083 1.00 74.62 207 GLU A C 1
ATOM 1575 O O . GLU A 1 207 ? 29.038 -6.062 -22.409 1.00 74.62 207 GLU A O 1
ATOM 1580 N N . GLY A 1 208 ? 28.008 -4.392 -23.509 1.00 77.25 208 GLY A N 1
ATOM 1581 C CA . GLY A 1 208 ? 26.655 -4.925 -23.394 1.00 77.25 208 GLY A CA 1
ATOM 1582 C C . GLY A 1 208 ? 26.219 -5.588 -24.693 1.00 77.25 208 GLY A C 1
ATOM 1583 O O . GLY A 1 208 ? 26.564 -5.123 -25.775 1.00 77.25 208 GLY A O 1
ATOM 1584 N N . GLU A 1 209 ? 25.417 -6.641 -24.589 1.00 83.56 209 GLU A N 1
ATOM 1585 C CA . GLU A 1 209 ? 24.828 -7.332 -25.736 1.00 83.56 209 GLU A CA 1
ATOM 1586 C C . GLU A 1 209 ? 23.328 -7.568 -25.530 1.00 83.56 209 GLU A C 1
ATOM 1588 O O . GLU A 1 209 ? 22.833 -7.636 -24.402 1.00 83.56 209 GLU A O 1
ATOM 1593 N N . LEU A 1 210 ? 22.586 -7.675 -26.636 1.00 87.31 210 LEU A N 1
ATOM 1594 C CA . LEU A 1 210 ? 21.154 -7.967 -26.608 1.00 87.31 210 LEU A CA 1
ATOM 1595 C C . LEU A 1 210 ? 20.935 -9.450 -26.325 1.00 87.31 210 LEU A C 1
ATOM 1597 O O . LEU A 1 210 ? 21.309 -10.310 -27.121 1.00 87.31 210 LEU A O 1
ATOM 1601 N N . TRP A 1 211 ? 20.302 -9.747 -25.195 1.00 88.62 211 TRP A N 1
ATOM 1602 C CA . TRP A 1 211 ? 20.057 -11.110 -24.732 1.00 88.62 211 TRP A CA 1
ATOM 1603 C C . TRP A 1 211 ? 18.573 -11.447 -24.693 1.00 88.62 211 TRP A C 1
ATOM 1605 O O . TRP A 1 211 ? 17.732 -10.586 -24.457 1.00 88.62 211 TRP A O 1
ATOM 1615 N N . MET A 1 212 ? 18.265 -12.735 -24.882 1.00 88.81 212 MET A N 1
ATOM 1616 C CA . MET A 1 212 ? 16.914 -13.300 -24.742 1.00 88.81 212 MET A CA 1
ATOM 1617 C C . MET A 1 212 ? 15.850 -12.654 -25.649 1.00 88.81 212 MET A C 1
ATOM 1619 O O . MET A 1 212 ? 14.660 -12.704 -25.347 1.00 88.81 212 MET A O 1
ATOM 1623 N N . ASN A 1 213 ? 16.270 -12.069 -26.773 1.00 87.56 213 ASN A N 1
ATOM 1624 C CA . ASN A 1 213 ? 15.368 -11.483 -27.756 1.00 87.56 213 ASN A CA 1
ATOM 1625 C C . ASN A 1 213 ? 14.601 -12.581 -28.517 1.00 87.56 213 ASN A C 1
ATOM 1627 O O . ASN A 1 213 ? 15.214 -13.448 -29.141 1.00 87.56 213 ASN A O 1
ATOM 1631 N N . LEU A 1 214 ? 13.268 -12.524 -28.476 1.00 87.69 214 LEU A N 1
ATOM 1632 C CA . LEU A 1 214 ? 12.386 -13.488 -29.139 1.00 87.69 214 LEU A CA 1
ATOM 1633 C C . LEU A 1 214 ? 12.026 -13.082 -30.577 1.00 87.69 214 LEU A C 1
ATOM 1635 O O . LEU A 1 214 ? 11.788 -13.962 -31.403 1.00 87.69 214 LEU A O 1
ATOM 1639 N N . ASP A 1 215 ? 12.047 -11.782 -30.888 1.00 85.38 215 ASP A N 1
ATOM 1640 C CA . ASP A 1 215 ? 11.591 -11.231 -32.175 1.00 85.38 215 ASP A CA 1
ATOM 1641 C C . ASP A 1 215 ? 12.754 -10.839 -33.110 1.00 85.38 215 ASP A C 1
ATOM 1643 O O . ASP A 1 215 ? 12.551 -10.333 -34.219 1.00 85.38 215 ASP A O 1
ATOM 1647 N N . GLY A 1 216 ? 13.998 -11.104 -32.694 1.00 82.44 216 GLY A N 1
ATOM 1648 C CA . GLY A 1 216 ? 15.199 -10.848 -33.490 1.00 82.44 216 GLY A CA 1
ATOM 1649 C C . GLY A 1 216 ? 15.290 -9.386 -33.940 1.00 82.44 216 GLY A C 1
ATOM 1650 O O . GLY A 1 216 ? 15.135 -8.467 -33.141 1.00 82.44 216 GLY A O 1
ATOM 1651 N N . ASN A 1 217 ? 15.518 -9.155 -35.233 1.00 81.38 217 ASN A N 1
ATOM 1652 C CA . ASN A 1 217 ? 15.735 -7.802 -35.762 1.00 81.38 217 ASN A CA 1
ATOM 1653 C C . ASN A 1 217 ? 14.454 -6.951 -35.870 1.00 81.38 217 ASN A C 1
ATOM 1655 O O . ASN A 1 217 ? 14.513 -5.824 -36.352 1.00 81.38 217 ASN A O 1
ATOM 1659 N N . ILE A 1 218 ? 13.296 -7.493 -35.479 1.00 84.81 218 ILE A N 1
ATOM 1660 C CA . ILE A 1 218 ? 11.999 -6.800 -35.543 1.00 84.81 218 ILE A CA 1
ATOM 1661 C C . ILE A 1 218 ? 11.721 -6.045 -34.232 1.00 84.81 218 ILE A C 1
ATOM 1663 O O . ILE A 1 218 ? 10.874 -5.153 -34.201 1.00 84.81 218 ILE A O 1
ATOM 1667 N N . SER A 1 219 ? 12.443 -6.371 -33.156 1.00 86.25 219 SER A N 1
ATOM 1668 C CA . SER A 1 219 ? 12.278 -5.753 -31.839 1.00 86.25 219 SER A CA 1
ATOM 1669 C C . SER A 1 219 ? 12.565 -4.249 -31.891 1.00 86.25 219 SER A C 1
ATOM 1671 O O . SER A 1 219 ? 13.689 -3.870 -32.221 1.00 86.25 219 SER A O 1
ATOM 1673 N N . PRO A 1 220 ? 11.594 -3.385 -31.540 1.00 89.44 220 PRO A N 1
ATOM 1674 C CA . PRO A 1 220 ? 11.786 -1.936 -31.579 1.00 89.44 220 PRO A CA 1
ATOM 1675 C C . PRO A 1 220 ? 12.479 -1.393 -30.322 1.00 89.44 220 PRO A C 1
ATOM 1677 O O . PRO A 1 220 ? 13.049 -0.306 -30.355 1.00 89.44 220 PRO A O 1
ATOM 1680 N N . VAL A 1 221 ? 12.422 -2.133 -29.210 1.00 91.94 221 VAL A N 1
ATOM 1681 C CA . VAL A 1 221 ? 12.933 -1.707 -27.903 1.00 91.94 221 VAL A CA 1
ATOM 1682 C C . VAL A 1 221 ? 13.563 -2.872 -27.142 1.00 91.94 221 VAL A C 1
ATOM 1684 O O . VAL A 1 221 ? 13.233 -4.037 -27.373 1.00 91.94 22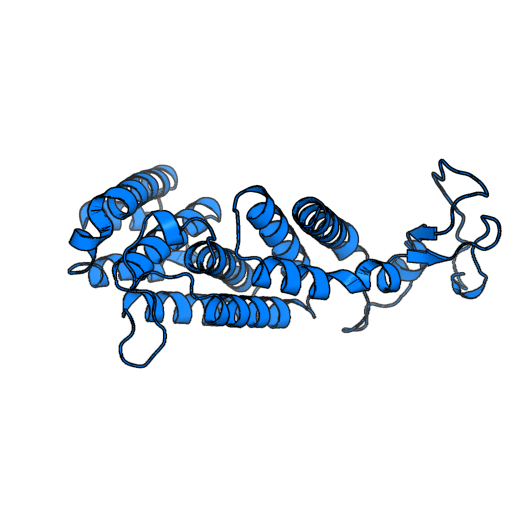1 VAL A O 1
ATOM 1687 N N . CYS A 1 222 ? 14.437 -2.556 -26.190 1.00 90.94 222 CYS A N 1
ATOM 1688 C CA . CYS A 1 222 ? 14.952 -3.494 -25.193 1.00 90.94 222 CYS A CA 1
ATOM 1689 C C . CYS A 1 222 ? 14.961 -2.873 -23.791 1.00 90.94 222 CYS A C 1
ATOM 1691 O O . CYS A 1 222 ? 14.971 -1.652 -23.647 1.00 90.94 222 CYS A O 1
ATOM 1693 N N . VAL A 1 223 ? 15.022 -3.706 -22.749 1.00 91.12 223 VAL A N 1
ATOM 1694 C CA . VAL A 1 223 ? 15.205 -3.228 -21.369 1.00 91.12 223 VAL A CA 1
ATOM 1695 C C . VAL A 1 223 ? 16.667 -2.844 -21.139 1.00 91.12 223 VAL A C 1
ATOM 1697 O O . VAL A 1 223 ? 17.576 -3.656 -21.317 1.00 91.12 223 VAL A O 1
ATOM 1700 N N . ASN A 1 224 ? 16.895 -1.617 -20.685 1.00 88.62 224 ASN A N 1
ATOM 1701 C CA . ASN A 1 224 ? 18.208 -0.996 -20.584 1.00 88.62 224 ASN A CA 1
ATOM 1702 C C . ASN A 1 224 ? 18.959 -1.348 -19.281 1.00 88.62 224 ASN A C 1
ATOM 1704 O O . ASN A 1 224 ? 19.342 -0.477 -18.502 1.00 88.62 224 ASN A O 1
ATOM 1708 N N . ILE A 1 225 ? 19.147 -2.642 -19.006 1.00 88.75 225 ILE A N 1
ATOM 1709 C CA . ILE A 1 225 ? 19.656 -3.129 -17.710 1.00 88.75 225 ILE A CA 1
ATOM 1710 C C . ILE A 1 225 ? 21.076 -2.628 -17.414 1.00 88.75 225 ILE A C 1
ATOM 1712 O O . ILE A 1 225 ? 21.329 -2.120 -16.323 1.00 88.75 225 ILE A O 1
ATOM 1716 N N . LEU A 1 226 ? 22.012 -2.784 -18.355 1.00 84.31 226 LEU A N 1
ATOM 1717 C CA . LEU A 1 226 ? 23.432 -2.535 -18.092 1.00 84.31 226 LEU A CA 1
ATOM 1718 C C . LEU A 1 226 ? 23.713 -1.064 -17.714 1.00 84.31 226 LEU A C 1
ATOM 1720 O O . LEU A 1 226 ? 24.312 -0.843 -16.658 1.00 84.31 226 LEU A O 1
ATOM 1724 N N . PRO A 1 227 ? 23.238 -0.049 -18.463 1.00 80.50 227 PRO A N 1
ATOM 1725 C CA . PRO A 1 227 ? 23.377 1.348 -18.054 1.00 80.50 227 PRO A CA 1
ATOM 1726 C C . PRO A 1 227 ? 22.753 1.658 -16.694 1.00 80.50 227 PRO A C 1
ATOM 1728 O O . PRO A 1 227 ? 23.376 2.373 -15.914 1.00 80.50 227 PRO A O 1
ATOM 1731 N N . LEU A 1 228 ? 21.592 1.075 -16.369 1.00 82.94 228 LEU A N 1
ATOM 1732 C CA . LEU A 1 228 ? 20.918 1.281 -15.079 1.00 82.94 228 LEU A CA 1
ATOM 1733 C C . LEU A 1 228 ? 21.701 0.720 -13.881 1.00 82.94 228 LEU A C 1
ATOM 1735 O O . LEU A 1 228 ? 21.560 1.227 -12.768 1.00 82.94 228 LEU A O 1
ATOM 1739 N N . VAL A 1 229 ? 22.522 -0.317 -14.086 1.00 81.50 229 VAL A N 1
ATOM 1740 C CA . VAL A 1 229 ? 23.427 -0.853 -13.049 1.00 81.50 229 VAL A CA 1
ATOM 1741 C C . VAL A 1 229 ? 24.697 -0.010 -12.937 1.00 81.50 229 VAL A C 1
ATOM 1743 O O . VAL A 1 229 ? 25.219 0.177 -11.837 1.00 81.50 229 VAL A O 1
ATOM 1746 N N . SER A 1 230 ? 25.198 0.491 -14.066 1.00 74.69 230 SER A N 1
ATOM 1747 C CA . SER A 1 230 ? 26.464 1.223 -14.143 1.00 74.69 230 SER A CA 1
ATOM 1748 C C . SER A 1 230 ? 26.359 2.687 -13.704 1.00 74.69 230 SER A C 1
ATOM 1750 O O . SER A 1 230 ? 27.354 3.266 -13.261 1.00 74.69 230 SER A O 1
ATOM 1752 N N . THR A 1 231 ? 25.182 3.315 -13.795 1.00 68.31 231 THR A N 1
ATOM 1753 C CA . THR A 1 231 ? 24.966 4.675 -13.284 1.00 68.31 231 THR A CA 1
ATOM 1754 C C . THR A 1 231 ? 25.022 4.705 -11.759 1.00 68.31 231 THR A C 1
ATOM 1756 O O . THR A 1 231 ? 24.207 4.088 -11.075 1.00 68.31 231 THR A O 1
ATOM 1759 N N . SER A 1 232 ? 25.972 5.466 -11.203 1.00 57.25 232 SER A N 1
ATOM 1760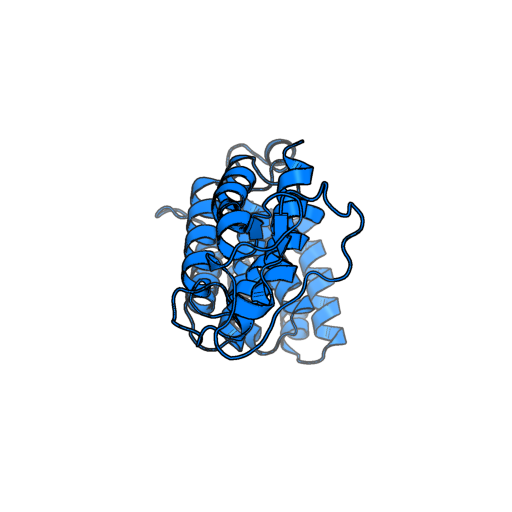 C CA . SER A 1 232 ? 26.021 5.733 -9.765 1.00 57.25 232 SER A CA 1
ATOM 1761 C C . SER A 1 232 ? 24.701 6.362 -9.325 1.00 57.25 232 SER A C 1
ATOM 1763 O O . SER A 1 232 ? 24.324 7.400 -9.864 1.00 57.25 232 SER A O 1
ATOM 1765 N N . GLN A 1 233 ? 24.036 5.752 -8.347 1.00 56.84 233 GLN A N 1
ATOM 1766 C CA . GLN A 1 233 ? 22.702 6.106 -7.868 1.00 56.84 233 GLN A CA 1
ATOM 1767 C C . GLN A 1 233 ? 22.635 7.565 -7.374 1.00 56.84 233 GLN A C 1
ATOM 1769 O O . GLN A 1 233 ? 22.811 7.863 -6.192 1.00 56.84 233 GLN A O 1
ATOM 1774 N N . GLN A 1 234 ? 22.407 8.508 -8.290 1.00 52.56 234 GLN A N 1
ATOM 1775 C CA . GLN A 1 234 ? 22.015 9.870 -7.953 1.00 52.56 234 GLN A CA 1
ATOM 1776 C C . GLN A 1 234 ? 20.547 9.843 -7.513 1.00 52.56 234 GLN A C 1
ATOM 1778 O O . GLN A 1 234 ? 19.762 9.034 -8.000 1.00 52.56 234 GLN A O 1
ATOM 1783 N N . ARG A 1 235 ? 20.158 10.738 -6.593 1.00 48.22 235 ARG A N 1
ATOM 1784 C CA . ARG A 1 235 ? 18.813 10.793 -5.970 1.00 48.22 235 ARG A CA 1
ATOM 1785 C C . ARG A 1 235 ? 17.628 10.877 -6.950 1.00 48.22 235 ARG A C 1
ATOM 1787 O O . ARG A 1 235 ? 16.492 10.813 -6.499 1.00 48.22 235 ARG A O 1
ATOM 1794 N N . SER A 1 236 ? 17.879 11.065 -8.240 1.00 50.00 236 SER A N 1
ATOM 1795 C CA . SER A 1 236 ? 16.894 11.337 -9.287 1.00 50.00 236 SER A CA 1
ATOM 1796 C C . SER A 1 236 ? 16.945 10.364 -10.473 1.00 50.00 236 SER A C 1
ATOM 1798 O O . SER A 1 236 ? 16.263 10.615 -11.457 1.00 50.00 236 SER A O 1
ATOM 1800 N N . GLN A 1 237 ? 17.748 9.293 -10.424 1.00 58.66 237 GLN A N 1
ATOM 1801 C CA . GLN A 1 237 ? 17.807 8.293 -11.501 1.00 58.66 237 GLN A CA 1
ATOM 1802 C C . GLN A 1 237 ? 17.020 7.030 -11.141 1.00 58.66 237 GLN A C 1
ATOM 1804 O O . GLN A 1 237 ? 17.033 6.592 -9.987 1.00 58.66 237 GLN A O 1
ATOM 1809 N N . ALA A 1 238 ? 16.348 6.448 -12.140 1.00 63.91 238 ALA A N 1
ATOM 1810 C CA . ALA A 1 238 ? 15.676 5.163 -12.005 1.00 63.91 238 ALA A CA 1
ATOM 1811 C C . ALA A 1 238 ? 16.665 4.101 -11.516 1.00 63.91 238 ALA A C 1
ATOM 1813 O O . ALA A 1 238 ? 17.756 3.930 -12.055 1.00 63.91 238 ALA A O 1
ATOM 1814 N N . CYS A 1 239 ? 16.280 3.398 -10.455 1.00 80.31 239 CYS A N 1
ATOM 1815 C CA . CYS A 1 239 ? 17.043 2.282 -9.926 1.00 80.31 239 CYS A CA 1
ATOM 1816 C C . CYS A 1 239 ? 16.496 0.997 -10.542 1.00 80.31 239 CYS A C 1
ATOM 1818 O O . CYS A 1 239 ? 15.291 0.758 -10.465 1.00 80.31 239 CYS A O 1
ATOM 1820 N N . LEU A 1 240 ? 17.372 0.137 -11.072 1.00 88.25 240 LEU A N 1
ATOM 1821 C CA . LEU A 1 240 ? 16.974 -1.167 -11.619 1.00 88.25 240 LEU A CA 1
ATOM 1822 C C . LEU A 1 240 ? 16.120 -1.988 -10.634 1.00 88.25 240 LEU A C 1
ATOM 1824 O O . LEU A 1 240 ? 15.249 -2.739 -11.051 1.00 88.25 240 LEU A O 1
ATOM 1828 N N . GLN A 1 241 ? 16.326 -1.816 -9.325 1.00 90.62 241 GLN A N 1
ATOM 1829 C CA . GLN A 1 241 ? 15.554 -2.511 -8.291 1.00 90.62 241 GLN A CA 1
ATOM 1830 C C . GLN A 1 241 ? 14.047 -2.196 -8.331 1.00 90.62 241 GLN A C 1
ATOM 1832 O O . GLN A 1 241 ? 13.262 -3.009 -7.862 1.00 90.62 241 GLN A O 1
ATOM 1837 N N . ILE A 1 242 ? 13.644 -1.042 -8.877 1.00 92.00 242 ILE A N 1
ATOM 1838 C CA . ILE A 1 242 ? 12.236 -0.612 -8.971 1.00 92.00 242 ILE A CA 1
ATOM 1839 C C . ILE A 1 242 ? 11.526 -1.259 -10.168 1.00 92.00 242 ILE A C 1
ATOM 1841 O O . ILE A 1 242 ? 10.303 -1.392 -10.146 1.00 92.00 242 ILE A O 1
ATOM 1845 N N . LEU A 1 243 ? 12.285 -1.684 -11.187 1.00 93.50 243 LEU A N 1
ATOM 1846 C CA . LEU A 1 243 ? 11.765 -2.180 -12.463 1.00 93.50 243 LEU A CA 1
ATOM 1847 C C . LEU A 1 243 ? 10.629 -3.209 -12.296 1.00 93.50 243 LEU A C 1
ATOM 1849 O O . LEU A 1 243 ? 9.587 -2.998 -12.916 1.00 93.50 243 LEU A O 1
ATOM 1853 N N . PRO A 1 244 ? 10.758 -4.279 -11.478 1.00 95.06 244 PRO A N 1
ATOM 1854 C CA . PRO A 1 244 ? 9.717 -5.303 -11.403 1.00 95.06 244 PRO A CA 1
ATOM 1855 C C . PRO A 1 244 ? 8.396 -4.760 -10.855 1.00 95.06 244 PRO A C 1
ATOM 1857 O O . PRO A 1 244 ? 7.346 -4.997 -11.445 1.00 95.06 244 PRO A O 1
ATOM 1860 N N . SER A 1 245 ? 8.452 -3.992 -9.767 1.00 95.56 245 SER A N 1
ATOM 1861 C CA . SER A 1 245 ? 7.264 -3.449 -9.105 1.00 95.56 245 SER A CA 1
ATOM 1862 C C . SER A 1 245 ? 6.577 -2.377 -9.946 1.00 95.56 245 SER A C 1
ATOM 1864 O O . SER A 1 245 ? 5.353 -2.348 -10.025 1.00 95.56 245 SER A O 1
ATOM 1866 N N . GLN A 1 246 ? 7.345 -1.511 -10.618 1.00 94.81 246 GLN A N 1
ATOM 1867 C CA . GLN A 1 246 ? 6.762 -0.500 -11.501 1.00 94.81 246 GLN A CA 1
ATOM 1868 C C . GLN A 1 246 ? 6.155 -1.124 -12.759 1.00 94.81 246 GLN A C 1
ATOM 1870 O O . GLN A 1 246 ? 5.088 -0.696 -13.188 1.00 94.81 246 GLN A O 1
ATOM 1875 N N . PHE A 1 247 ? 6.804 -2.141 -13.333 1.00 95.44 247 PHE A N 1
ATOM 1876 C CA . PHE A 1 247 ? 6.260 -2.870 -14.477 1.00 95.44 247 PHE A CA 1
ATOM 1877 C C . PHE A 1 247 ? 4.966 -3.604 -14.106 1.00 95.44 247 PHE A C 1
ATOM 1879 O O . PHE A 1 247 ? 3.981 -3.522 -14.840 1.00 95.44 247 PHE A O 1
ATOM 1886 N N . LEU A 1 248 ? 4.940 -4.268 -12.944 1.00 96.25 248 LEU A N 1
ATOM 1887 C CA . LEU A 1 248 ? 3.728 -4.898 -12.427 1.00 96.25 248 LEU A CA 1
ATOM 1888 C C . LEU A 1 248 ? 2.603 -3.865 -12.291 1.00 96.25 248 LEU A C 1
ATOM 1890 O O . LEU A 1 248 ? 1.551 -4.040 -12.892 1.00 96.25 248 LEU A O 1
ATOM 1894 N N . LEU A 1 249 ? 2.858 -2.735 -11.629 1.00 96.44 249 LEU A N 1
ATOM 1895 C CA . LEU A 1 249 ? 1.854 -1.685 -11.465 1.00 96.44 249 LEU A CA 1
ATOM 1896 C C . LEU A 1 249 ? 1.353 -1.123 -12.805 1.00 96.44 249 LEU A C 1
ATOM 1898 O O . LEU A 1 249 ? 0.148 -0.955 -12.991 1.00 96.44 249 LEU A O 1
ATOM 1902 N N . LEU A 1 250 ? 2.260 -0.864 -13.752 1.00 95.38 250 LEU A N 1
ATOM 1903 C CA . LEU A 1 250 ? 1.917 -0.385 -15.092 1.00 95.38 250 LEU A CA 1
ATOM 1904 C C . LEU A 1 250 ? 1.004 -1.373 -15.825 1.00 95.38 250 LEU A C 1
ATOM 1906 O O . LEU A 1 250 ? -0.002 -0.968 -16.411 1.00 95.38 250 LEU A O 1
ATOM 1910 N N . THR A 1 251 ? 1.342 -2.664 -15.791 1.00 94.62 251 THR A N 1
ATOM 1911 C CA . THR A 1 251 ? 0.541 -3.710 -16.441 1.00 94.62 251 THR A CA 1
ATOM 1912 C C . THR A 1 251 ? -0.821 -3.883 -15.776 1.00 94.62 251 THR A C 1
ATOM 1914 O O . THR A 1 251 ? -1.821 -3.963 -16.488 1.00 94.62 251 THR A O 1
ATOM 1917 N N . THR A 1 252 ? -0.890 -3.839 -14.442 1.00 95.06 252 THR A N 1
ATOM 1918 C CA . THR A 1 252 ? -2.151 -3.885 -13.691 1.00 95.06 252 THR A CA 1
ATOM 1919 C C . THR A 1 252 ? -3.058 -2.704 -14.042 1.00 95.06 252 THR A C 1
ATOM 1921 O O . THR A 1 252 ? -4.223 -2.905 -14.374 1.00 95.06 252 THR A O 1
ATOM 1924 N N . VAL A 1 253 ? -2.535 -1.472 -14.047 1.00 93.62 253 VAL A N 1
ATOM 1925 C CA . VAL A 1 253 ? -3.319 -0.275 -14.409 1.00 93.62 253 VAL A CA 1
ATOM 1926 C C . VAL A 1 253 ? -3.777 -0.326 -15.867 1.00 93.62 253 VAL A C 1
ATOM 1928 O O . VAL A 1 253 ? -4.941 -0.050 -16.160 1.00 93.62 253 VAL A O 1
ATOM 1931 N N . SER A 1 254 ? -2.892 -0.730 -16.781 1.00 90.81 254 SER A N 1
ATOM 1932 C CA . SER A 1 254 ? -3.219 -0.838 -18.209 1.00 90.81 254 SER A CA 1
ATOM 1933 C C . SER A 1 254 ? -4.301 -1.885 -18.475 1.00 90.81 254 SER A C 1
ATOM 1935 O O . SER A 1 254 ? -5.160 -1.670 -19.325 1.00 90.81 254 SER A O 1
ATOM 1937 N N . ALA A 1 255 ? -4.292 -2.999 -17.737 1.00 91.50 255 ALA A N 1
ATOM 1938 C CA . ALA A 1 255 ? -5.306 -4.043 -17.853 1.00 91.50 255 ALA A CA 1
ATOM 1939 C C . ALA A 1 255 ? -6.698 -3.586 -17.385 1.00 91.50 255 ALA A C 1
ATOM 1941 O O . ALA A 1 255 ? -7.694 -4.101 -17.881 1.00 91.50 255 ALA A O 1
ATOM 1942 N N . ILE A 1 256 ? -6.771 -2.632 -16.452 1.00 88.38 256 ILE A N 1
ATOM 1943 C CA . ILE A 1 256 ? -8.036 -2.077 -15.943 1.00 88.38 256 ILE A CA 1
ATOM 1944 C C . ILE A 1 256 ? -8.594 -0.990 -16.874 1.00 88.38 256 ILE A C 1
ATOM 1946 O O . ILE A 1 256 ? -9.805 -0.788 -16.928 1.00 88.38 256 ILE A O 1
ATOM 1950 N N . ALA A 1 257 ? -7.727 -0.276 -17.596 1.00 75.19 257 ALA A N 1
ATOM 1951 C CA . ALA A 1 257 ? -8.122 0.793 -18.515 1.00 75.19 257 ALA A CA 1
ATOM 1952 C C . ALA A 1 257 ? -8.657 0.296 -19.879 1.00 75.19 257 ALA A C 1
ATOM 1954 O O . ALA A 1 257 ? -9.196 1.102 -20.642 1.00 75.19 257 ALA A O 1
ATOM 1955 N N . LEU A 1 258 ? -8.489 -0.996 -20.189 1.00 59.03 258 LEU A N 1
ATOM 1956 C CA . LEU A 1 258 ? -8.953 -1.676 -21.411 1.00 59.03 258 LEU A CA 1
ATOM 1957 C C . LEU A 1 258 ? -10.366 -2.254 -21.250 1.00 59.03 258 LEU A C 1
ATOM 1959 O O . LEU A 1 258 ? -11.134 -2.166 -22.237 1.00 59.03 258 LEU A O 1
#

pLDDT: mean 87.02, std 12.08, range [48.22, 98.31]